Protein AF-G3N3Z0-F1 (afdb_monomer_lite)

Radius of gyration: 26.14 Å; chains: 1; bounding box: 54×49×81 Å

Sequence (316 aa):
MGSGSSCEYSQEIYDSCALNIYERALRETCIIPDVGLDRSLLKYSGLNSNAELQTYSDGLVNQIPEYVEKLGSSLSSTLFPNAVGLGALMISMIIDISMKSHVATSDDSYSKFLQAFGEEKASAVRDTVSENSLLLDGQMRSRGLKIWVNGASFHVQMLIHEARLNQKTGISSKDYVHVIQAALTTYLQDLDQLLEKHRKDFAGHTAVGHEMNCGGDNSCLSGPMSVCSLQNLNLTCLLQLQPAGKDLCISTSNYQVYGSGGTLDHNTKQLSDSFINHIFSKHPPLAGLKSHFSNIKNNLNYYINQHDEFTLPSAR

Organism: Gasterosteus aculeatus (NCBI:txid69293)

Structure (mmCIF, N/CA/C/O backbone):
data_AF-G3N3Z0-F1
#
_entry.id   AF-G3N3Z0-F1
#
loop_
_atom_site.group_PDB
_atom_site.id
_atom_site.type_symbol
_atom_site.label_atom_id
_atom_site.label_alt_id
_atom_site.label_comp_id
_atom_site.label_asym_id
_atom_site.label_entity_id
_atom_site.label_seq_id
_atom_site.pdbx_PDB_ins_code
_atom_site.Cartn_x
_atom_site.Cartn_y
_atom_site.Cartn_z
_atom_site.occupancy
_atom_site.B_iso_or_equiv
_atom_site.auth_seq_id
_atom_site.auth_comp_id
_atom_site.auth_asym_id
_atom_site.auth_atom_id
_atom_site.pdbx_PDB_model_num
ATOM 1 N N . MET A 1 1 ? 27.228 19.394 -42.464 1.00 37.44 1 MET A N 1
ATOM 2 C CA . MET A 1 1 ? 26.766 19.370 -41.061 1.00 37.44 1 MET A CA 1
ATOM 3 C C . MET A 1 1 ? 25.268 19.119 -41.082 1.00 37.44 1 MET A C 1
ATOM 5 O O . MET A 1 1 ? 24.511 20.054 -41.286 1.00 37.44 1 MET A O 1
ATOM 9 N N . GLY A 1 2 ? 24.854 17.851 -41.023 1.00 39.94 2 GLY A N 1
ATOM 10 C CA . GLY A 1 2 ? 23.442 17.482 -40.921 1.00 39.94 2 GLY A CA 1
ATOM 11 C C . GLY A 1 2 ? 23.086 17.341 -39.448 1.00 39.94 2 GLY A C 1
ATOM 12 O O . GLY A 1 2 ? 23.691 16.525 -38.758 1.00 39.94 2 GLY A O 1
ATOM 13 N N . SER A 1 3 ? 22.164 18.163 -38.960 1.00 39.16 3 SER A N 1
ATOM 14 C CA . SER A 1 3 ? 21.555 18.017 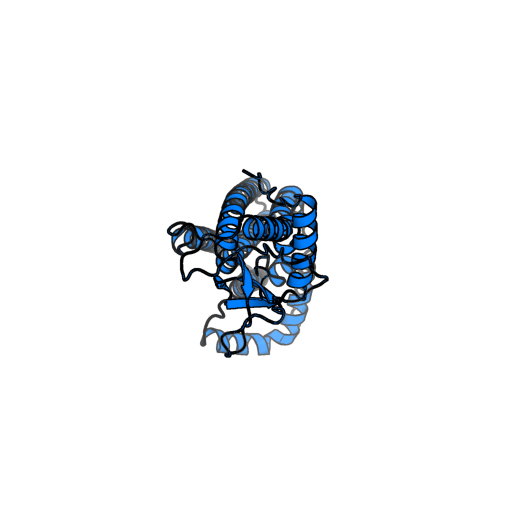-37.640 1.00 39.16 3 SER A CA 1
ATOM 15 C C . SER A 1 3 ? 20.757 16.714 -37.623 1.00 39.16 3 SER A C 1
ATOM 17 O O . SER A 1 3 ? 19.669 16.649 -38.195 1.00 39.16 3 SER A O 1
ATOM 19 N N . GLY A 1 4 ? 21.317 15.662 -37.026 1.00 38.47 4 GLY A N 1
ATOM 20 C CA . GLY A 1 4 ? 20.586 14.426 -36.773 1.00 38.47 4 GLY A CA 1
ATOM 21 C C . GLY A 1 4 ? 19.421 14.728 -35.838 1.00 38.47 4 GLY A C 1
ATOM 22 O O . GLY A 1 4 ? 19.633 15.037 -34.668 1.00 38.47 4 GLY A O 1
ATOM 23 N N . SER A 1 5 ? 18.199 14.691 -36.364 1.00 41.22 5 SER A N 1
ATOM 24 C CA . SER A 1 5 ? 16.980 14.786 -35.571 1.00 41.22 5 SER A CA 1
ATOM 25 C C . SER A 1 5 ? 16.892 13.548 -34.682 1.00 41.22 5 SER A C 1
ATOM 27 O O . SER A 1 5 ? 16.543 12.461 -35.147 1.00 41.22 5 SER A O 1
ATOM 29 N N . SER A 1 6 ? 17.255 13.712 -33.411 1.00 47.28 6 SER A N 1
ATOM 30 C CA . SER A 1 6 ? 16.881 12.791 -32.342 1.00 47.28 6 SER A CA 1
ATOM 31 C C . SER A 1 6 ? 15.376 12.538 -32.448 1.00 47.28 6 SER A C 1
ATOM 33 O O . SER A 1 6 ? 14.591 13.480 -32.362 1.00 47.28 6 SER A O 1
ATOM 35 N N . CYS A 1 7 ? 14.973 11.293 -32.705 1.00 48.12 7 CYS A N 1
ATOM 36 C CA . CYS A 1 7 ? 13.571 10.895 -32.635 1.00 48.12 7 CYS A CA 1
ATOM 37 C C . CYS A 1 7 ? 13.186 10.836 -31.155 1.00 48.12 7 CYS A C 1
ATOM 39 O O . CYS A 1 7 ? 13.281 9.789 -30.520 1.00 48.12 7 CYS A O 1
ATOM 41 N N . GLU A 1 8 ? 12.845 11.990 -30.590 1.00 65.75 8 GLU A N 1
ATOM 42 C CA . GLU A 1 8 ? 12.297 12.085 -29.245 1.00 65.75 8 GLU A CA 1
ATOM 43 C C . GLU A 1 8 ? 10.828 11.649 -29.310 1.00 65.75 8 GLU A C 1
ATOM 45 O O . GLU A 1 8 ? 10.007 12.267 -29.990 1.00 65.75 8 GLU A O 1
ATOM 50 N N . TYR A 1 9 ? 10.514 10.519 -28.680 1.00 75.00 9 TYR A N 1
ATOM 51 C CA . TYR A 1 9 ? 9.142 10.024 -28.582 1.00 75.00 9 TYR A CA 1
ATOM 52 C C . TYR A 1 9 ? 8.329 10.923 -27.644 1.00 75.00 9 TYR A C 1
ATOM 54 O O . TYR A 1 9 ? 8.869 11.504 -26.704 1.00 75.00 9 TYR A O 1
ATOM 62 N N . SER A 1 10 ? 7.019 11.039 -27.878 1.00 84.62 10 SER A N 1
ATOM 63 C CA . SER A 1 10 ? 6.144 11.805 -26.986 1.00 84.62 10 SER A CA 1
ATOM 64 C C . SER A 1 10 ? 5.915 11.070 -25.659 1.00 84.62 10 SER A C 1
ATOM 66 O O . SER A 1 10 ? 5.878 9.840 -25.612 1.00 84.62 10 SER A O 1
ATOM 68 N N . GLN A 1 11 ? 5.678 11.827 -24.581 1.00 86.88 11 GLN A N 1
ATOM 69 C CA . GLN A 1 11 ? 5.336 11.281 -23.257 1.00 86.88 11 GLN A CA 1
ATOM 70 C C . GLN A 1 11 ? 4.124 10.329 -23.302 1.00 86.88 11 GLN A C 1
ATOM 72 O O . GLN A 1 11 ? 4.083 9.338 -22.581 1.00 86.88 11 GLN A O 1
ATOM 77 N N . GLU A 1 12 ? 3.164 10.587 -24.194 1.00 86.25 12 GLU A N 1
ATOM 78 C CA . GLU A 1 12 ? 1.981 9.742 -24.394 1.00 86.25 12 GLU A CA 1
ATOM 79 C C . GLU A 1 12 ? 2.340 8.322 -24.864 1.00 86.25 12 GLU A C 1
ATOM 81 O O . GLU A 1 12 ? 1.732 7.349 -24.413 1.00 86.25 12 GLU A O 1
ATOM 86 N N . ILE A 1 13 ? 3.362 8.184 -25.718 1.00 84.31 13 ILE A N 1
ATOM 87 C CA . ILE A 1 13 ? 3.854 6.874 -26.165 1.00 84.31 13 ILE A CA 1
ATOM 88 C C . ILE A 1 13 ? 4.465 6.126 -24.978 1.00 84.31 13 ILE A C 1
ATOM 90 O O . ILE A 1 13 ? 4.112 4.969 -24.745 1.00 84.31 13 ILE A O 1
ATOM 94 N N . TYR A 1 14 ? 5.306 6.792 -24.180 1.00 85.62 14 TYR A N 1
ATOM 95 C CA . TYR A 1 14 ? 5.885 6.193 -22.975 1.00 85.62 14 TYR A CA 1
ATOM 96 C C . TYR A 1 14 ? 4.822 5.751 -21.978 1.00 85.62 14 TYR A C 1
ATOM 98 O O . TYR A 1 14 ? 4.885 4.630 -21.478 1.00 85.62 14 TYR A O 1
ATOM 106 N N . ASP A 1 15 ? 3.820 6.588 -21.720 1.00 88.06 15 ASP A N 1
ATOM 107 C CA . ASP A 1 15 ? 2.757 6.278 -20.769 1.00 88.06 15 ASP A CA 1
ATOM 108 C C . ASP A 1 15 ? 1.879 5.115 -21.243 1.00 88.06 15 ASP A C 1
ATOM 110 O O . ASP A 1 15 ? 1.485 4.280 -20.422 1.00 88.06 15 ASP A O 1
ATOM 114 N N . SER A 1 16 ? 1.619 5.024 -22.551 1.00 88.00 16 SER A N 1
ATOM 115 C CA . SER A 1 16 ? 0.893 3.916 -23.179 1.00 88.00 16 SER A CA 1
ATOM 116 C C . SER A 1 16 ? 1.677 2.599 -23.101 1.00 88.00 16 SER A C 1
ATOM 118 O O . SER A 1 16 ? 1.152 1.582 -22.634 1.00 88.00 16 SER A O 1
ATOM 120 N N . CYS A 1 17 ? 2.966 2.613 -23.461 1.00 86.06 17 CYS A N 1
ATOM 121 C CA . CYS A 1 17 ? 3.845 1.447 -23.346 1.00 86.06 17 CYS A CA 1
ATOM 122 C C . CYS A 1 17 ? 3.990 0.996 -21.888 1.00 86.06 17 CYS A C 1
ATOM 124 O O . CYS A 1 17 ? 3.825 -0.184 -21.576 1.00 86.06 17 CYS A O 1
ATOM 126 N N . ALA A 1 18 ? 4.237 1.936 -20.978 1.00 90.06 18 ALA A N 1
ATOM 127 C CA . ALA A 1 18 ? 4.359 1.673 -19.553 1.00 90.06 18 ALA A CA 1
ATOM 128 C C . ALA A 1 18 ? 3.077 1.081 -18.953 1.00 90.06 18 ALA A C 1
ATOM 130 O O . ALA A 1 18 ? 3.157 0.207 -18.089 1.00 90.06 18 ALA A O 1
ATOM 131 N N . LEU A 1 19 ? 1.900 1.514 -19.420 1.00 90.44 19 LEU A N 1
ATOM 132 C CA . LEU A 1 19 ? 0.621 0.941 -19.003 1.00 90.44 19 LEU A CA 1
ATOM 133 C C . LEU A 1 19 ? 0.499 -0.523 -19.438 1.00 90.44 19 LEU A C 1
ATOM 135 O O . LEU A 1 19 ? 0.117 -1.362 -18.627 1.00 90.44 19 LEU A O 1
ATOM 139 N N . ASN A 1 20 ? 0.878 -0.848 -20.677 1.00 88.69 20 ASN A N 1
ATOM 140 C CA . ASN A 1 20 ? 0.872 -2.229 -21.164 1.00 88.69 20 ASN A CA 1
ATOM 141 C C . ASN A 1 20 ? 1.815 -3.128 -20.342 1.00 88.69 20 ASN A C 1
ATOM 143 O O . ASN A 1 20 ? 1.432 -4.222 -19.919 1.00 88.69 20 ASN A O 1
ATOM 147 N N . ILE A 1 21 ? 3.024 -2.634 -20.051 1.00 89.88 21 ILE A N 1
ATOM 148 C CA . ILE A 1 21 ? 3.999 -3.327 -19.199 1.00 89.88 21 ILE A CA 1
ATOM 149 C C . ILE A 1 21 ? 3.426 -3.535 -17.793 1.00 89.88 21 ILE A C 1
ATOM 151 O O . ILE A 1 21 ? 3.522 -4.634 -17.249 1.00 89.88 21 ILE A O 1
ATOM 155 N N . TYR A 1 22 ? 2.792 -2.513 -17.216 1.00 91.94 22 TYR A N 1
ATOM 156 C CA . TYR A 1 22 ? 2.127 -2.595 -15.916 1.00 91.94 22 TYR A CA 1
ATOM 157 C C . TYR A 1 22 ? 1.016 -3.648 -15.890 1.00 91.94 22 TYR A C 1
ATOM 159 O O . TYR A 1 22 ? 1.019 -4.516 -15.018 1.00 91.94 22 TYR A O 1
ATOM 167 N N . GLU A 1 23 ? 0.104 -3.643 -16.861 1.00 91.19 23 GLU A N 1
ATOM 168 C CA . GLU A 1 23 ? -0.978 -4.632 -16.949 1.00 91.19 23 GLU A CA 1
ATOM 169 C C . GLU A 1 23 ? -0.459 -6.063 -17.089 1.00 91.19 23 GLU A C 1
ATOM 171 O O . GLU A 1 23 ? -1.059 -7.006 -16.564 1.00 91.19 23 GLU A O 1
ATOM 176 N N . ARG A 1 24 ? 0.674 -6.240 -17.772 1.00 89.62 24 ARG A N 1
ATOM 177 C CA . ARG A 1 24 ? 1.346 -7.532 -17.863 1.00 89.62 24 ARG A CA 1
ATOM 178 C C . ARG A 1 24 ? 2.018 -7.925 -16.551 1.00 89.62 24 ARG A C 1
ATOM 180 O O . ARG A 1 24 ? 1.859 -9.063 -16.115 1.00 89.62 24 ARG A O 1
ATOM 187 N N . ALA A 1 25 ? 2.710 -6.997 -15.899 1.00 90.12 25 ALA A N 1
ATOM 188 C CA . ALA A 1 25 ? 3.332 -7.223 -14.597 1.00 90.12 25 ALA A CA 1
ATOM 189 C C . ALA A 1 25 ? 2.294 -7.594 -13.521 1.00 90.12 25 ALA A C 1
ATOM 191 O O . ALA A 1 25 ? 2.589 -8.384 -12.634 1.00 90.12 25 ALA A O 1
ATOM 192 N N . LEU A 1 26 ? 1.046 -7.125 -13.622 1.00 90.81 26 LEU A N 1
ATOM 193 C CA . LEU A 1 26 ? -0.036 -7.589 -12.741 1.00 90.81 26 LEU A CA 1
ATOM 194 C C . LEU A 1 26 ? -0.352 -9.090 -12.890 1.00 90.81 26 LEU A C 1
ATOM 196 O O . LEU A 1 26 ? -0.885 -9.691 -11.959 1.00 90.81 26 LEU A O 1
ATOM 200 N N . ARG A 1 27 ? -0.047 -9.696 -14.044 1.00 90.31 27 ARG A N 1
ATOM 201 C CA . ARG A 1 27 ? -0.231 -11.136 -14.303 1.00 90.31 27 ARG A CA 1
ATOM 202 C C . ARG A 1 27 ? 1.001 -11.949 -13.906 1.00 90.31 27 ARG A C 1
ATOM 204 O O . ARG A 1 27 ? 0.864 -13.094 -13.489 1.00 90.31 27 ARG A O 1
ATOM 211 N N . GLU A 1 28 ? 2.188 -11.359 -14.032 1.00 83.75 28 GLU A N 1
ATOM 212 C CA . GLU A 1 28 ? 3.476 -11.970 -13.696 1.00 83.75 28 GLU A CA 1
ATOM 213 C C . GLU A 1 28 ? 3.979 -11.417 -12.349 1.00 83.75 28 GLU A C 1
ATOM 215 O O . GLU A 1 28 ? 4.582 -10.351 -12.261 1.00 83.75 28 GLU A O 1
ATOM 220 N N . THR A 1 29 ? 3.712 -12.142 -11.261 1.00 75.50 29 THR A N 1
ATOM 221 C CA . THR A 1 29 ? 3.730 -11.618 -9.881 1.00 75.50 29 THR A CA 1
ATOM 222 C C . THR A 1 29 ? 5.086 -11.168 -9.327 1.00 75.50 29 THR A C 1
ATOM 224 O O . THR A 1 29 ? 5.130 -10.716 -8.188 1.00 75.50 29 THR A O 1
ATOM 227 N N . CYS A 1 30 ? 6.200 -11.311 -10.050 1.00 82.25 30 CYS A N 1
ATOM 228 C CA . CYS A 1 30 ? 7.527 -11.107 -9.461 1.00 82.25 30 CYS A CA 1
ATOM 229 C C . CYS A 1 30 ? 8.103 -9.687 -9.594 1.00 82.25 30 CYS A C 1
ATOM 231 O O . CYS A 1 30 ? 9.101 -9.401 -8.939 1.00 82.25 30 CYS A O 1
ATOM 233 N N . ILE A 1 31 ? 7.501 -8.792 -10.392 1.00 87.81 31 ILE A N 1
ATOM 234 C CA . ILE A 1 31 ? 7.960 -7.387 -10.516 1.00 87.81 31 ILE A CA 1
ATOM 235 C C . ILE A 1 31 ? 7.161 -6.429 -9.642 1.00 87.81 31 ILE A C 1
ATOM 237 O O . ILE A 1 31 ? 7.685 -5.416 -9.176 1.00 87.81 31 ILE A O 1
ATOM 241 N N . ILE A 1 32 ? 5.883 -6.730 -9.434 1.00 91.12 32 ILE A N 1
ATOM 242 C CA . ILE A 1 32 ? 5.012 -5.887 -8.631 1.00 91.12 32 ILE A CA 1
ATOM 243 C C . ILE A 1 32 ? 5.457 -5.992 -7.170 1.00 91.12 32 ILE A C 1
ATOM 245 O O . ILE A 1 32 ? 5.591 -7.105 -6.655 1.00 91.12 32 ILE A O 1
ATOM 249 N N . PRO A 1 33 ? 5.705 -4.864 -6.486 1.00 90.00 33 PRO A N 1
ATOM 250 C CA . PRO A 1 33 ? 6.106 -4.911 -5.093 1.00 90.00 33 PRO A CA 1
ATOM 251 C C . PRO A 1 33 ? 4.993 -5.561 -4.257 1.00 90.00 33 PRO A C 1
ATOM 253 O O . PRO A 1 33 ? 3.830 -5.179 -4.358 1.00 90.00 33 PRO A O 1
ATOM 256 N N . ASP A 1 34 ? 5.344 -6.532 -3.408 1.00 88.94 34 ASP A N 1
ATOM 257 C CA . ASP A 1 34 ? 4.427 -7.050 -2.385 1.00 88.94 34 ASP A CA 1
ATOM 258 C C . ASP A 1 34 ? 4.352 -6.046 -1.233 1.00 88.94 34 ASP A C 1
ATOM 260 O O . ASP A 1 34 ? 5.088 -6.108 -0.245 1.00 88.94 34 ASP A O 1
ATOM 264 N N . VAL A 1 35 ? 3.493 -5.059 -1.427 1.00 86.81 35 VAL A N 1
ATOM 265 C CA . VAL A 1 35 ? 3.200 -3.975 -0.496 1.00 86.81 35 VAL A CA 1
ATOM 266 C C . VAL A 1 35 ? 1.697 -3.932 -0.320 1.00 86.81 35 VAL A C 1
ATOM 268 O O . VAL A 1 35 ? 0.952 -4.078 -1.279 1.00 86.81 35 VAL A O 1
ATOM 271 N N . GLY A 1 36 ? 1.227 -3.779 0.909 1.00 89.38 36 GLY A N 1
ATOM 272 C CA . GLY A 1 36 ? -0.201 -3.817 1.184 1.00 89.38 36 GLY A CA 1
ATOM 273 C C . GLY A 1 36 ? -0.502 -4.260 2.601 1.00 89.38 36 GLY A C 1
ATOM 274 O O . GLY A 1 36 ? 0.370 -4.737 3.330 1.00 89.38 36 GLY A O 1
ATOM 275 N N . LEU A 1 37 ? -1.764 -4.101 2.974 1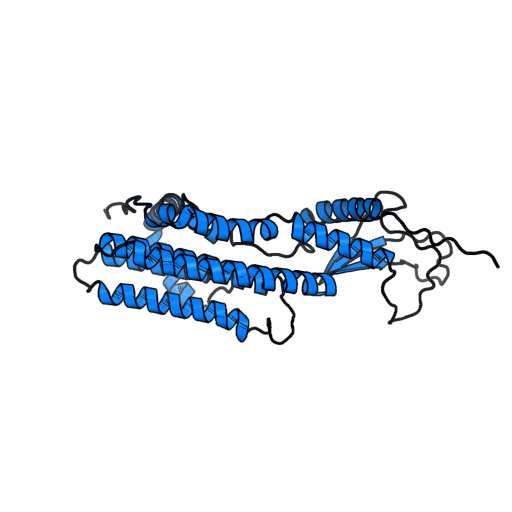.00 90.69 37 LEU A N 1
ATOM 276 C CA . LEU A 1 37 ? -2.290 -4.663 4.206 1.00 90.69 37 LEU A CA 1
ATOM 277 C C . LEU A 1 37 ? -2.531 -6.158 4.018 1.00 90.69 37 LEU A C 1
ATOM 279 O O . LEU A 1 37 ? -3.055 -6.596 2.989 1.00 90.69 37 LEU A O 1
ATOM 283 N N . ASP A 1 38 ? -2.173 -6.938 5.027 1.00 88.06 38 ASP A N 1
ATOM 284 C CA . ASP A 1 38 ? -2.460 -8.358 5.047 1.00 88.06 38 ASP A CA 1
ATOM 285 C C . ASP A 1 38 ? -3.972 -8.571 5.023 1.00 88.06 38 ASP A C 1
ATOM 287 O O . ASP A 1 38 ? -4.748 -7.870 5.679 1.00 88.06 38 ASP A O 1
ATOM 291 N N . ARG A 1 39 ? -4.410 -9.575 4.259 1.00 85.69 39 ARG A N 1
ATOM 292 C CA . ARG A 1 39 ? -5.840 -9.869 4.087 1.00 85.69 39 ARG A CA 1
ATOM 293 C C . ARG A 1 39 ? -6.540 -10.136 5.416 1.00 85.69 39 ARG A C 1
ATOM 295 O O . ARG A 1 39 ? -7.695 -9.760 5.570 1.00 85.69 39 ARG A O 1
ATOM 302 N N . SER A 1 40 ? -5.848 -10.763 6.367 1.00 80.62 40 SER A N 1
ATOM 303 C CA . SER A 1 40 ? -6.352 -10.976 7.726 1.00 80.62 40 SER A CA 1
ATOM 304 C C . SER A 1 40 ? -6.584 -9.652 8.451 1.00 80.62 40 SER A C 1
ATOM 306 O O . SER A 1 40 ? -7.650 -9.455 9.022 1.00 80.62 40 SER A O 1
ATOM 308 N N . LEU A 1 41 ? -5.635 -8.716 8.379 1.00 82.62 41 LEU A N 1
ATOM 309 C CA . LEU A 1 41 ? -5.795 -7.394 8.976 1.00 82.62 41 LEU A CA 1
ATOM 310 C C . LEU A 1 41 ? -6.936 -6.626 8.317 1.00 82.62 41 LEU A C 1
ATOM 312 O O . LEU A 1 41 ? -7.766 -6.084 9.033 1.00 82.62 41 LEU A O 1
ATOM 316 N N . LEU A 1 42 ? -7.053 -6.630 6.986 1.00 84.62 42 LEU A N 1
ATOM 317 C CA . LEU A 1 42 ? -8.191 -6.009 6.291 1.00 84.62 42 LEU A CA 1
ATOM 318 C C . LEU A 1 42 ? -9.532 -6.606 6.732 1.00 84.62 42 LEU A C 1
ATOM 320 O O . LEU A 1 42 ? -10.468 -5.866 7.029 1.00 84.62 42 LEU A O 1
ATOM 324 N N . LYS A 1 43 ? -9.601 -7.937 6.833 1.00 82.06 43 LYS A N 1
ATOM 325 C CA . LYS A 1 43 ? -10.793 -8.661 7.282 1.00 82.06 43 LYS A CA 1
ATOM 326 C C . LYS A 1 43 ? -11.234 -8.223 8.684 1.00 82.06 43 LYS A C 1
ATOM 328 O O . LYS A 1 43 ? -12.418 -7.994 8.904 1.00 82.06 43 LYS A O 1
ATOM 333 N N . TYR A 1 44 ? -10.288 -8.058 9.608 1.00 77.88 44 TYR A N 1
ATOM 334 C CA . TYR A 1 44 ? -10.573 -7.736 11.012 1.00 77.88 44 TYR A CA 1
ATOM 335 C C . TYR A 1 44 ? -10.472 -6.244 11.365 1.00 77.88 44 TYR A C 1
ATOM 337 O O . TYR A 1 44 ? -10.701 -5.885 12.513 1.00 77.88 44 TYR A O 1
ATOM 345 N N . SER A 1 45 ? -10.154 -5.365 10.412 1.00 74.25 45 SER A N 1
ATOM 346 C CA . SER A 1 45 ? -10.073 -3.907 10.630 1.00 74.25 45 SER A CA 1
ATOM 347 C C . SER A 1 45 ? -11.232 -3.123 10.018 1.00 74.25 45 SER A C 1
ATOM 349 O O . SER A 1 45 ? -11.361 -1.926 10.273 1.00 74.25 45 SER A O 1
ATOM 351 N N . GLY A 1 46 ? -12.065 -3.777 9.204 1.00 78.75 46 GLY A N 1
ATOM 352 C CA . GLY A 1 46 ? -13.230 -3.157 8.584 1.00 78.75 46 GLY A CA 1
ATOM 353 C C . GLY A 1 46 ? -14.387 -2.926 9.557 1.00 78.75 46 GLY A C 1
ATOM 354 O O . GLY A 1 46 ? -14.397 -3.416 10.680 1.00 78.75 46 GLY A O 1
ATOM 355 N N . LEU A 1 47 ? -15.416 -2.221 9.085 1.00 75.62 47 LEU A N 1
ATOM 356 C CA . LEU A 1 47 ? -16.652 -1.966 9.842 1.00 75.62 47 LEU A CA 1
ATOM 357 C C . LEU A 1 47 ? -17.396 -3.262 10.218 1.00 75.62 47 LEU A C 1
ATOM 359 O O . LEU A 1 47 ? -18.198 -3.263 11.137 1.00 75.62 47 LEU A O 1
ATOM 363 N N . ASN A 1 48 ? -17.139 -4.371 9.520 1.00 77.81 48 ASN A N 1
ATOM 364 C CA . ASN A 1 48 ? -17.721 -5.680 9.828 1.00 77.81 48 ASN A CA 1
ATOM 365 C C . ASN A 1 48 ? -16.804 -6.556 10.702 1.00 77.81 48 ASN A C 1
ATOM 367 O O . ASN A 1 48 ? -17.014 -7.764 10.799 1.00 77.81 48 ASN A O 1
ATOM 371 N N . SER A 1 49 ? -15.755 -5.981 11.303 1.00 75.12 49 SER A N 1
ATOM 372 C CA . SER A 1 49 ? -14.740 -6.744 12.037 1.00 75.12 49 SER A CA 1
ATOM 373 C C . SER A 1 49 ? -15.335 -7.598 13.148 1.00 75.12 49 SER A C 1
ATOM 375 O O . SER A 1 49 ? -14.939 -8.749 13.289 1.00 75.12 49 SER A O 1
ATOM 377 N N . ASN A 1 50 ? -16.328 -7.087 13.879 1.00 72.06 50 ASN A N 1
ATOM 378 C CA . ASN A 1 50 ? -16.992 -7.821 14.955 1.00 72.06 50 ASN A CA 1
ATOM 379 C C . ASN A 1 50 ? -17.686 -9.094 14.445 1.00 72.06 50 ASN A C 1
ATOM 381 O O . ASN A 1 50 ? -17.510 -10.154 15.036 1.00 72.06 50 ASN A O 1
ATOM 385 N N . ALA A 1 51 ? -18.422 -9.022 13.332 1.00 78.81 51 ALA A N 1
ATOM 386 C CA . ALA A 1 51 ? -19.095 -10.189 12.759 1.00 78.81 51 ALA A CA 1
ATOM 387 C C . ALA A 1 51 ? -18.099 -11.203 12.173 1.00 78.81 51 ALA A C 1
ATOM 389 O O . ALA A 1 51 ? -18.275 -12.413 12.328 1.00 78.81 51 ALA A O 1
ATOM 390 N N . GLU A 1 52 ? -17.026 -10.726 11.536 1.00 80.19 52 GLU A N 1
ATOM 391 C CA . GLU A 1 52 ? -15.946 -11.585 11.031 1.00 80.19 52 GLU A CA 1
ATOM 392 C C . GLU A 1 52 ? -15.202 -12.292 12.169 1.00 80.19 52 GLU A C 1
ATOM 394 O O . GLU A 1 52 ? -14.873 -13.476 12.064 1.00 80.19 52 GLU A O 1
ATOM 399 N N . LEU A 1 53 ? -14.959 -11.577 13.268 1.00 72.06 53 LEU A N 1
ATOM 400 C CA . LEU A 1 53 ? -14.357 -12.108 14.485 1.00 72.06 53 LEU A CA 1
ATOM 401 C C . LEU A 1 53 ? -15.287 -13.092 15.194 1.00 72.06 53 LEU A C 1
ATOM 403 O O . LEU A 1 53 ? -14.814 -14.129 15.647 1.00 72.06 53 LEU A O 1
ATOM 407 N N . GLN A 1 54 ? -16.591 -12.817 15.253 1.00 72.06 54 GLN A N 1
ATOM 408 C CA . GLN A 1 54 ? -17.588 -13.737 15.806 1.00 72.06 54 GLN A CA 1
ATOM 409 C C . GLN A 1 54 ? -17.632 -15.028 14.990 1.00 72.06 54 GLN A C 1
ATOM 411 O O . GLN A 1 54 ? -17.469 -16.106 15.545 1.00 72.06 54 GLN A O 1
ATOM 416 N N . THR A 1 55 ? -17.723 -14.922 13.663 1.00 80.81 55 THR A N 1
ATOM 417 C CA . THR A 1 55 ? -17.715 -16.082 12.759 1.00 80.81 55 THR A CA 1
ATOM 418 C C . THR A 1 55 ? -16.438 -16.910 12.923 1.00 80.81 55 THR A C 1
ATOM 420 O O . THR A 1 55 ? -16.480 -18.142 12.948 1.00 80.81 55 THR A O 1
ATOM 423 N N . TYR A 1 56 ? -15.285 -16.244 13.050 1.00 73.81 56 TYR A N 1
ATOM 424 C CA . TYR A 1 56 ? -14.014 -16.916 13.306 1.00 73.81 56 TYR A CA 1
ATOM 425 C C . TYR A 1 56 ? -13.992 -17.590 14.683 1.00 73.81 56 TYR A C 1
ATOM 427 O O . TYR A 1 56 ? -13.583 -18.745 14.784 1.00 73.81 56 TYR A O 1
ATOM 435 N N . SER A 1 57 ? -14.466 -16.900 15.722 1.00 67.56 57 SER A N 1
ATOM 436 C CA . SER A 1 57 ? -14.548 -17.418 17.086 1.00 67.56 57 SER A CA 1
ATOM 437 C C . SER A 1 57 ? -15.481 -18.621 17.178 1.00 67.56 57 SER A C 1
ATOM 439 O O . SER A 1 57 ? -15.082 -19.620 17.762 1.00 67.56 57 SER A O 1
ATOM 441 N N . ASP A 1 58 ? -16.663 -18.578 16.565 1.00 72.56 58 ASP A N 1
ATOM 442 C CA . ASP A 1 58 ? -17.613 -19.693 16.525 1.00 72.56 58 ASP A CA 1
ATOM 443 C C . ASP A 1 58 ? -16.994 -20.915 15.825 1.00 72.56 58 ASP A C 1
ATOM 445 O O . ASP A 1 58 ? -17.137 -22.053 16.277 1.00 72.56 58 ASP A O 1
ATOM 449 N N . GLY A 1 59 ? -16.235 -20.691 14.747 1.00 74.12 59 GLY A N 1
ATOM 450 C CA . GLY A 1 59 ? -15.460 -21.739 14.082 1.00 74.12 59 GLY A CA 1
ATOM 451 C C . GLY A 1 59 ? -14.348 -22.310 14.967 1.00 74.12 59 GLY A C 1
ATOM 452 O O . GLY A 1 59 ? -14.137 -23.524 14.979 1.00 74.12 59 GLY A O 1
ATOM 453 N N . LEU A 1 60 ? -13.666 -21.449 15.729 1.00 66.12 60 LEU A N 1
ATOM 454 C CA . LEU A 1 60 ? -12.573 -21.840 16.614 1.00 66.12 60 LEU A CA 1
ATOM 455 C C . LEU A 1 60 ? -13.074 -22.588 17.849 1.00 66.12 60 LEU A C 1
ATOM 457 O O . LEU A 1 60 ? -12.454 -23.576 18.212 1.00 66.12 60 LEU A O 1
ATOM 461 N N . VAL A 1 61 ? -14.189 -22.171 18.464 1.00 66.94 61 VAL A N 1
ATOM 462 C CA . VAL A 1 61 ? -14.799 -22.812 19.648 1.00 66.94 61 VAL A CA 1
ATOM 463 C C . VAL A 1 61 ? -15.064 -24.292 19.399 1.00 66.94 61 VAL A C 1
ATOM 465 O O . VAL A 1 61 ? -14.788 -25.127 20.257 1.00 66.94 61 VAL A O 1
ATOM 468 N N . ASN A 1 62 ? -15.472 -24.634 18.179 1.00 65.75 62 ASN A N 1
ATOM 469 C CA . ASN A 1 62 ? -15.673 -26.017 17.754 1.00 65.75 62 ASN A CA 1
ATOM 470 C C . ASN A 1 62 ? -14.362 -26.813 17.546 1.00 65.75 62 ASN A C 1
ATOM 472 O O . ASN A 1 62 ? -14.411 -28.021 17.335 1.00 65.75 62 ASN A O 1
ATOM 476 N N . GLN A 1 63 ? -13.198 -26.157 17.607 1.00 66.62 63 GLN A N 1
ATOM 477 C CA . GLN A 1 63 ? -11.854 -26.715 17.386 1.00 66.62 63 GLN A CA 1
ATOM 478 C C . GLN A 1 63 ? -10.883 -26.460 18.563 1.00 66.62 63 GLN A C 1
ATOM 480 O O . GLN A 1 63 ? -9.732 -26.895 18.504 1.00 66.62 63 GLN A O 1
ATOM 485 N N . ILE A 1 64 ? -11.319 -25.777 19.635 1.00 58.34 64 ILE A N 1
ATOM 486 C CA . ILE A 1 64 ? -10.473 -25.347 20.770 1.00 58.34 64 ILE A CA 1
ATOM 487 C C . ILE A 1 64 ? -9.626 -26.485 21.362 1.00 58.34 64 ILE A C 1
ATOM 489 O O . ILE A 1 64 ? -8.434 -26.242 21.570 1.00 58.34 64 ILE A O 1
ATOM 493 N N . PRO A 1 65 ? -10.155 -27.702 21.616 1.00 58.56 65 PRO A N 1
ATOM 494 C CA . PRO A 1 65 ? -9.349 -28.766 22.215 1.00 58.56 65 PRO A CA 1
ATOM 495 C C . PRO A 1 65 ? -8.112 -29.106 21.372 1.00 58.56 65 PRO A C 1
ATOM 497 O O . PRO A 1 65 ? -7.014 -29.234 21.903 1.00 58.56 65 PRO A O 1
ATOM 500 N N . GLU A 1 66 ? -8.271 -29.150 20.048 1.00 61.03 66 GLU A N 1
ATOM 501 C CA . GLU A 1 66 ? -7.195 -29.478 19.109 1.00 61.03 66 GLU A CA 1
ATOM 502 C C . GLU A 1 66 ? -6.249 -28.286 18.876 1.00 61.03 66 GLU A C 1
ATOM 504 O O . GLU A 1 66 ? -5.044 -28.454 18.668 1.00 61.03 66 GLU A O 1
ATOM 509 N N . TYR A 1 67 ? -6.778 -27.058 18.937 1.00 52.88 67 TYR A N 1
ATOM 510 C CA . TYR A 1 67 ? -5.999 -25.840 18.723 1.00 52.88 67 TYR A CA 1
ATOM 511 C C . TYR A 1 67 ? -5.098 -25.508 19.915 1.00 52.88 67 TYR A C 1
ATOM 513 O O . TYR A 1 67 ? -3.963 -25.101 19.701 1.00 52.88 67 TYR A O 1
ATOM 521 N N . VAL A 1 68 ? -5.549 -25.706 21.159 1.00 55.09 68 VAL A N 1
ATOM 522 C CA . VAL A 1 68 ? -4.723 -25.482 22.365 1.00 55.09 68 VAL A CA 1
ATOM 523 C C . VAL A 1 68 ? -3.557 -26.471 22.417 1.00 55.09 68 VAL A C 1
ATOM 525 O O . VAL A 1 68 ? -2.426 -26.077 22.708 1.00 55.09 68 VAL A O 1
ATOM 528 N N . GLU A 1 69 ? -3.800 -27.728 22.046 1.00 55.38 69 GLU A N 1
ATOM 529 C CA . GLU A 1 69 ? -2.765 -28.760 21.954 1.00 55.38 69 GLU A CA 1
ATOM 530 C C . GLU A 1 69 ? -1.738 -28.429 20.853 1.00 55.38 69 GLU A C 1
ATOM 532 O O . GLU A 1 69 ? -0.525 -28.459 21.089 1.00 55.38 69 GLU A O 1
ATOM 537 N N . LYS A 1 70 ? -2.197 -27.991 19.671 1.00 55.81 70 LYS A N 1
ATOM 538 C CA . LYS A 1 70 ? -1.319 -27.552 18.569 1.00 55.81 70 LYS A CA 1
ATOM 539 C C . LYS A 1 70 ? -0.594 -26.234 18.843 1.00 55.81 70 LYS A C 1
ATOM 541 O O . LYS A 1 70 ? 0.566 -26.111 18.461 1.00 55.81 70 LYS A O 1
ATOM 546 N N . LEU A 1 71 ? -1.223 -25.261 19.501 1.00 50.62 71 LEU A N 1
ATOM 547 C CA . LEU A 1 71 ? -0.607 -23.975 19.843 1.00 50.62 71 LEU A CA 1
ATOM 548 C C . LEU A 1 71 ? 0.471 -24.165 20.917 1.00 50.62 71 LEU A C 1
ATOM 550 O O . LEU A 1 71 ? 1.564 -23.626 20.767 1.00 50.62 71 LEU A O 1
ATOM 554 N N . GLY A 1 72 ? 0.211 -24.989 21.939 1.00 49.16 72 GLY A N 1
ATOM 555 C CA . GLY A 1 72 ? 1.212 -25.378 22.939 1.00 49.16 72 GLY A CA 1
ATOM 556 C C . GLY A 1 72 ? 2.405 -26.113 22.320 1.00 49.16 72 GLY A C 1
ATOM 557 O O . GLY A 1 72 ? 3.552 -25.852 22.678 1.00 49.16 72 GLY A O 1
ATOM 558 N N . SER A 1 73 ? 2.146 -26.951 21.314 1.00 48.62 73 SER A N 1
ATOM 559 C CA . SER A 1 73 ? 3.189 -27.651 20.555 1.00 48.62 73 SER A CA 1
ATOM 560 C C . SER A 1 73 ? 3.986 -26.702 19.645 1.00 48.62 73 SER A C 1
ATOM 562 O O . SER A 1 73 ? 5.215 -26.754 19.617 1.00 48.62 73 SER A O 1
ATOM 564 N N . SER A 1 74 ? 3.305 -25.791 18.938 1.00 48.66 74 SER A N 1
ATOM 565 C CA . SER A 1 74 ? 3.893 -24.879 17.945 1.00 48.66 74 SER A CA 1
ATOM 566 C C . SER A 1 74 ? 4.588 -23.661 18.555 1.00 48.66 74 SER A C 1
ATOM 568 O O . SER A 1 74 ? 5.513 -23.137 17.940 1.00 48.66 74 SER A O 1
ATOM 570 N N . LEU A 1 75 ? 4.190 -23.201 19.745 1.00 43.34 75 LEU A N 1
ATOM 571 C CA . LEU A 1 75 ? 4.882 -22.118 20.456 1.00 43.34 75 LEU A CA 1
ATOM 572 C C . LEU A 1 75 ? 6.265 -22.553 20.970 1.00 43.34 75 LEU A C 1
ATOM 574 O O . LEU A 1 75 ? 7.119 -21.699 21.195 1.00 43.34 75 LEU A O 1
ATOM 578 N N . SER A 1 76 ? 6.518 -23.864 21.085 1.00 44.41 76 SER A N 1
ATOM 579 C CA . SER A 1 76 ? 7.851 -24.408 21.385 1.00 44.41 76 SER A CA 1
ATOM 580 C C . SER A 1 76 ? 8.793 -24.422 20.171 1.00 44.41 76 SER A C 1
ATOM 582 O O . SER A 1 76 ? 10.013 -24.440 20.333 1.00 44.41 76 SER A O 1
ATOM 584 N N . SER A 1 77 ? 8.251 -24.357 18.949 1.00 39.84 77 SER A N 1
ATOM 585 C CA . SER A 1 77 ? 9.013 -24.478 17.706 1.00 39.84 77 SER A CA 1
ATOM 586 C C . SER A 1 77 ? 8.711 -23.312 16.759 1.00 39.84 77 SER A C 1
ATOM 588 O O . SER A 1 77 ? 7.828 -23.384 15.908 1.00 39.84 77 SER A O 1
ATOM 590 N N . THR A 1 78 ? 9.508 -22.250 16.888 1.00 37.25 78 THR A N 1
ATOM 591 C CA . THR A 1 78 ? 9.705 -21.158 15.914 1.00 37.25 78 THR A CA 1
ATOM 592 C C . THR A 1 78 ? 8.477 -20.302 15.558 1.00 37.25 78 THR A C 1
ATOM 594 O O . THR A 1 78 ? 7.620 -20.676 14.762 1.00 37.25 78 THR A O 1
ATOM 597 N N . LEU A 1 79 ? 8.465 -19.071 16.085 1.00 35.00 79 LEU A N 1
ATOM 598 C CA . LEU A 1 79 ? 7.612 -17.960 15.653 1.00 35.00 79 LEU A CA 1
ATOM 599 C C . LEU A 1 79 ? 7.704 -17.752 14.131 1.00 35.00 79 LEU A C 1
ATOM 601 O O . LEU A 1 79 ? 8.736 -17.339 13.603 1.00 35.00 79 LEU A O 1
ATOM 605 N N . PHE A 1 80 ? 6.601 -18.016 13.430 1.00 37.44 80 PHE A N 1
ATOM 606 C CA . PHE A 1 80 ? 6.448 -17.749 12.004 1.00 37.44 80 PHE A CA 1
ATOM 607 C C . PHE A 1 80 ? 6.608 -16.242 11.711 1.00 37.44 80 PHE A C 1
ATOM 609 O O . PHE A 1 80 ? 5.801 -15.444 12.198 1.00 37.44 80 PHE A O 1
ATOM 616 N N . PRO A 1 81 ? 7.562 -15.826 10.855 1.00 43.00 81 PRO A N 1
ATOM 617 C CA . PRO A 1 81 ? 7.840 -14.411 10.581 1.00 43.00 81 PRO A CA 1
ATOM 618 C C . PRO A 1 81 ? 6.696 -13.640 9.891 1.00 43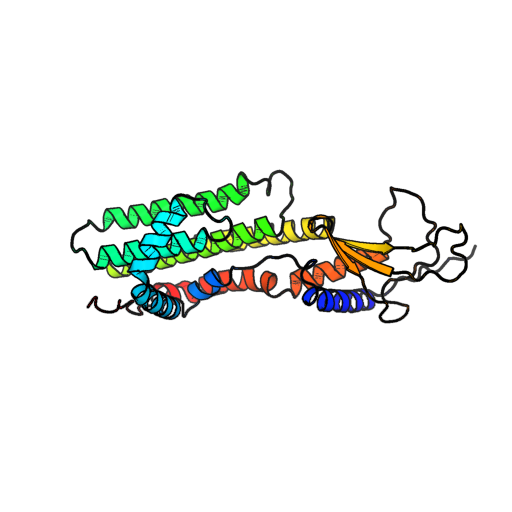.00 81 PRO A C 1
ATOM 620 O O . PRO A 1 81 ? 6.774 -12.421 9.790 1.00 43.00 81 PRO A O 1
ATOM 623 N N . ASN A 1 82 ? 5.621 -14.319 9.464 1.00 40.69 82 ASN A N 1
ATOM 624 C CA . ASN A 1 82 ? 4.471 -13.724 8.766 1.00 40.69 82 ASN A CA 1
ATOM 625 C C . ASN A 1 82 ? 3.136 -13.820 9.544 1.00 40.69 82 ASN A C 1
ATOM 627 O O . ASN A 1 82 ? 2.097 -13.465 8.997 1.00 40.69 82 ASN A O 1
ATOM 631 N N . ALA A 1 83 ? 3.123 -14.312 10.792 1.00 44.44 83 ALA A N 1
ATOM 632 C CA . ALA A 1 83 ? 1.885 -14.538 11.568 1.00 44.44 83 ALA A CA 1
ATOM 633 C C . ALA A 1 83 ? 1.795 -13.727 12.876 1.00 44.44 83 ALA A C 1
ATOM 635 O O . ALA A 1 83 ? 0.830 -13.860 13.632 1.00 44.44 83 ALA A O 1
ATOM 636 N N . VAL A 1 84 ? 2.781 -12.866 13.143 1.00 53.38 84 VAL A N 1
ATOM 637 C CA . VAL A 1 84 ? 2.935 -12.166 14.430 1.00 53.38 84 VAL A CA 1
ATOM 638 C C . VAL A 1 84 ? 1.737 -11.252 14.746 1.00 53.38 84 VAL A C 1
ATOM 640 O O . VAL A 1 84 ? 1.327 -11.161 15.901 1.00 53.38 84 VAL A O 1
ATOM 643 N N . GLY A 1 85 ? 1.099 -10.653 13.732 1.00 48.78 85 GLY A N 1
ATOM 644 C CA . GLY A 1 85 ? -0.094 -9.813 13.919 1.00 48.78 85 GLY A CA 1
ATOM 645 C C . GLY A 1 85 ? -1.368 -10.591 14.275 1.00 48.78 85 GLY A C 1
ATOM 646 O O . GLY A 1 85 ? -2.174 -10.124 15.074 1.00 48.78 85 GLY A O 1
ATOM 647 N N . LEU A 1 86 ? -1.540 -11.804 13.737 1.00 47.44 86 LEU A N 1
ATOM 648 C CA . LEU A 1 86 ? -2.717 -12.636 14.014 1.00 47.44 86 LEU A CA 1
ATOM 649 C C . LEU A 1 86 ? -2.633 -13.276 15.406 1.00 47.44 86 LEU A C 1
ATOM 651 O O . LEU A 1 86 ? -3.637 -13.337 16.108 1.00 47.44 86 LEU A O 1
ATOM 655 N N . GLY A 1 87 ? -1.436 -13.708 15.819 1.00 51.50 87 GLY A N 1
ATOM 656 C CA . GLY A 1 87 ? -1.199 -14.261 17.154 1.00 51.50 87 GLY A CA 1
ATOM 657 C C . GLY A 1 87 ? -1.463 -13.242 18.262 1.00 51.50 87 GLY A C 1
ATOM 658 O O . GLY A 1 87 ? -2.130 -13.562 19.237 1.00 51.50 87 GLY A O 1
ATOM 659 N N . ALA A 1 88 ? -1.029 -11.993 18.082 1.00 54.28 88 ALA A N 1
ATOM 660 C CA . ALA A 1 88 ? -1.296 -10.911 19.027 1.00 54.28 88 ALA A CA 1
ATOM 661 C C . ALA A 1 88 ? -2.789 -10.553 19.128 1.00 54.28 88 ALA A C 1
ATOM 663 O O . ALA A 1 88 ? -3.300 -10.353 20.229 1.00 54.28 88 ALA A O 1
ATOM 664 N N . LEU A 1 89 ? -3.498 -10.521 17.994 1.00 54.88 89 LEU A N 1
ATOM 665 C CA . LEU A 1 89 ? -4.939 -10.261 17.957 1.00 54.88 89 LEU A CA 1
ATOM 666 C C . LEU A 1 89 ? -5.722 -11.397 18.629 1.00 54.88 89 LEU A C 1
ATOM 668 O O . LEU A 1 89 ? -6.589 -11.141 19.457 1.00 54.88 89 LEU A O 1
ATOM 672 N N . MET A 1 90 ? -5.349 -12.649 18.347 1.00 55.41 90 MET A N 1
ATOM 673 C CA . MET A 1 90 ? -5.876 -13.835 19.029 1.00 55.41 90 MET A CA 1
ATOM 674 C C . MET A 1 90 ? -5.616 -13.799 20.534 1.00 55.41 90 MET A C 1
ATOM 676 O O . MET A 1 90 ? -6.527 -14.070 21.303 1.00 55.41 90 MET A O 1
ATOM 680 N N . ILE A 1 91 ? -4.409 -13.435 20.975 1.00 57.44 91 ILE A N 1
ATOM 681 C CA . ILE A 1 91 ? -4.077 -13.343 22.404 1.00 57.44 91 ILE A CA 1
ATOM 682 C C . ILE A 1 91 ? -4.905 -12.246 23.080 1.00 57.44 91 ILE A C 1
ATOM 684 O O . ILE A 1 91 ? -5.501 -12.500 24.121 1.00 57.44 91 ILE A O 1
ATOM 688 N N . SER A 1 92 ? -5.014 -11.061 22.472 1.00 53.41 92 SER A N 1
ATOM 689 C CA . SER A 1 92 ? -5.857 -9.971 22.984 1.00 53.41 92 SER A CA 1
ATOM 690 C C . SER A 1 92 ? -7.316 -10.413 23.131 1.00 53.41 92 SER A C 1
ATOM 692 O O . SER A 1 92 ? -7.934 -10.170 24.166 1.00 53.41 92 SER A O 1
ATOM 694 N N . MET A 1 93 ? -7.825 -11.156 22.149 1.00 60.53 93 MET A N 1
ATOM 695 C CA . MET A 1 93 ? -9.188 -11.676 22.135 1.00 60.53 93 MET A CA 1
ATOM 696 C C . MET A 1 93 ? -9.409 -12.801 23.159 1.00 60.53 93 MET A C 1
ATOM 698 O O . MET A 1 93 ? -10.420 -12.811 23.850 1.00 60.53 93 MET A O 1
ATOM 702 N N . ILE A 1 94 ? -8.449 -13.716 23.323 1.00 54.34 94 ILE A N 1
ATOM 703 C CA . ILE A 1 94 ? -8.477 -14.784 24.338 1.00 54.34 94 ILE A CA 1
ATOM 704 C C . ILE A 1 94 ? -8.441 -14.196 25.756 1.00 54.34 94 ILE A C 1
ATOM 706 O O . ILE A 1 94 ? -9.116 -14.706 26.654 1.00 54.34 94 ILE A O 1
ATOM 710 N N . ILE A 1 95 ? -7.706 -13.104 25.972 1.00 53.72 95 ILE A N 1
ATOM 711 C CA . ILE A 1 95 ? -7.700 -12.396 27.258 1.00 53.72 95 ILE A CA 1
ATOM 712 C C . ILE A 1 95 ? -9.058 -11.712 27.491 1.00 53.72 95 ILE A C 1
ATOM 714 O O . ILE A 1 95 ? -9.614 -11.841 28.579 1.00 53.72 95 ILE A O 1
ATOM 718 N N . ASP A 1 96 ? -9.644 -11.089 26.465 1.00 52.16 96 ASP A N 1
ATOM 719 C CA . ASP A 1 96 ? -10.987 -10.483 26.519 1.00 52.16 96 ASP A CA 1
ATOM 720 C C . ASP A 1 96 ? -12.082 -11.525 26.863 1.00 52.16 96 ASP A C 1
ATOM 722 O O . ASP A 1 96 ? -13.004 -11.272 27.644 1.00 52.16 96 ASP A O 1
ATOM 726 N N . ILE A 1 97 ? -11.938 -12.748 26.336 1.00 52.19 97 ILE A N 1
ATOM 727 C CA . ILE A 1 97 ? -12.777 -13.920 26.644 1.00 52.19 97 ILE A CA 1
ATOM 728 C C . ILE A 1 97 ? -12.587 -14.369 28.101 1.00 52.19 97 ILE A C 1
ATOM 730 O O . ILE A 1 97 ? -13.563 -14.618 28.814 1.00 52.19 97 ILE A O 1
ATOM 734 N N . SER A 1 98 ? -11.338 -14.441 28.560 1.00 42.91 98 SER A N 1
ATOM 735 C CA . SER A 1 98 ? -10.999 -14.891 29.914 1.00 42.91 98 SER A CA 1
ATOM 736 C C . SER A 1 98 ? -11.520 -13.921 30.980 1.00 42.91 98 SER A C 1
ATOM 738 O O . SER A 1 98 ? -12.046 -14.365 32.001 1.00 42.91 98 SER A O 1
ATOM 740 N N . MET A 1 99 ? -11.480 -12.609 30.724 1.00 47.84 99 MET A N 1
ATOM 741 C CA . MET A 1 99 ? -11.978 -11.595 31.662 1.00 47.84 99 MET A CA 1
ATOM 742 C C . MET A 1 99 ? -13.505 -11.548 31.760 1.00 47.84 99 MET A C 1
ATOM 744 O O . MET A 1 99 ? -14.033 -11.380 32.855 1.00 47.84 99 MET A O 1
ATOM 748 N N . LYS A 1 100 ? -14.243 -11.789 30.667 1.00 49.12 100 LYS A N 1
ATOM 749 C CA . LYS A 1 100 ? -15.708 -11.958 30.745 1.00 49.12 100 LYS A CA 1
ATOM 750 C C . LYS A 1 100 ? -16.122 -13.197 31.548 1.00 49.12 100 LYS A C 1
ATOM 752 O O . LYS A 1 100 ? -17.206 -13.208 32.124 1.00 49.12 100 LYS A O 1
ATOM 757 N N . SER A 1 101 ? -15.279 -14.233 31.580 1.00 43.72 101 SER A N 1
ATOM 758 C CA . SER A 1 101 ? -15.547 -15.481 32.311 1.00 43.72 101 SER A CA 1
ATOM 759 C C . SER A 1 101 ? -15.210 -15.415 33.809 1.00 43.72 101 SER A C 1
ATOM 761 O O . SER A 1 101 ? -15.756 -16.193 34.590 1.00 43.72 101 SER A O 1
ATOM 763 N N . HIS A 1 102 ? -14.366 -14.463 34.228 1.00 42.66 102 HIS A N 1
ATOM 764 C CA . HIS A 1 102 ? -13.954 -14.277 35.618 1.00 42.66 102 HIS A CA 1
ATOM 765 C C . HIS A 1 102 ? -14.344 -12.888 36.130 1.00 42.66 102 HIS A C 1
ATOM 767 O O . HIS A 1 102 ? -13.630 -11.901 35.970 1.00 42.66 102 HIS A O 1
ATOM 773 N N . VAL A 1 103 ? -15.466 -12.830 36.845 1.00 48.22 103 VAL A N 1
ATOM 774 C CA . VAL A 1 103 ? -15.760 -11.715 37.748 1.00 48.22 103 VAL A CA 1
ATOM 775 C C . VAL A 1 103 ? -14.649 -11.686 38.810 1.00 48.22 103 VAL A C 1
ATOM 777 O O . VAL A 1 103 ? -14.509 -12.657 39.550 1.00 48.22 103 VAL A O 1
ATOM 780 N N . ALA A 1 104 ? -13.893 -10.582 38.882 1.00 44.38 104 ALA A N 1
ATOM 781 C CA . ALA A 1 104 ? -12.944 -10.200 39.949 1.00 44.38 104 ALA A CA 1
ATOM 782 C C . ALA A 1 104 ? -11.417 -10.270 39.694 1.00 44.38 104 ALA A C 1
ATOM 784 O O . ALA A 1 104 ? -10.655 -10.374 40.654 1.00 44.38 104 ALA A O 1
ATOM 785 N N . THR A 1 105 ? -10.920 -10.089 38.468 1.00 45.03 105 THR A N 1
ATOM 786 C CA . THR A 1 105 ? -9.564 -9.514 38.296 1.00 45.03 105 THR A CA 1
ATOM 787 C C . THR A 1 105 ? -9.693 -8.019 38.035 1.00 45.03 105 THR A C 1
ATOM 789 O O . THR A 1 105 ? -10.395 -7.634 37.107 1.00 45.03 105 THR A O 1
ATOM 792 N N . SER A 1 106 ? -9.075 -7.181 38.874 1.00 50.94 106 SER A N 1
ATOM 793 C CA . SER A 1 106 ? -9.220 -5.719 38.844 1.00 50.94 106 SER A CA 1
ATOM 794 C C . SER A 1 106 ? -8.947 -5.138 37.451 1.00 50.94 106 SER A C 1
ATOM 796 O O . SER A 1 106 ? -7.832 -5.289 36.946 1.00 50.94 106 SER A O 1
ATOM 798 N N . ASP A 1 107 ? -9.939 -4.439 36.887 1.00 56.25 107 ASP A N 1
ATOM 799 C CA . ASP A 1 107 ? -9.939 -3.771 35.568 1.00 56.25 107 ASP A CA 1
ATOM 800 C C . ASP A 1 107 ? -8.642 -2.998 35.242 1.00 56.25 107 ASP A C 1
ATOM 802 O O . ASP A 1 107 ? -8.222 -2.914 34.090 1.00 56.25 107 ASP A O 1
ATOM 806 N N . ASP A 1 108 ? -7.965 -2.484 36.269 1.00 59.25 108 ASP A N 1
ATOM 807 C CA . ASP A 1 108 ? -6.723 -1.713 36.182 1.00 59.25 108 ASP A CA 1
ATOM 808 C C . ASP A 1 108 ? -5.512 -2.511 35.646 1.00 59.25 108 ASP A C 1
ATOM 810 O O . ASP A 1 108 ? -4.639 -1.949 34.992 1.00 59.25 108 ASP A O 1
ATOM 814 N N . SER A 1 109 ? -5.425 -3.828 35.869 1.00 54.94 109 SER A N 1
ATOM 815 C CA . SER A 1 109 ? -4.282 -4.622 35.373 1.00 54.94 109 SER A CA 1
ATOM 816 C C . SER A 1 109 ? -4.341 -4.878 33.867 1.00 54.94 109 SER A C 1
ATOM 818 O O . SER A 1 109 ? -3.302 -5.038 33.227 1.00 54.94 109 SER A O 1
ATOM 820 N N . TYR A 1 110 ? -5.543 -4.912 33.297 1.00 54.62 110 TYR A N 1
ATOM 821 C CA . TYR A 1 110 ? -5.748 -5.210 31.886 1.00 54.62 110 TYR A CA 1
ATOM 822 C C . TYR A 1 110 ? -5.560 -3.985 31.000 1.00 54.62 110 TYR A C 1
ATOM 824 O O . TYR A 1 110 ? -4.852 -4.072 29.998 1.00 54.62 110 TYR A O 1
ATOM 832 N N . SER A 1 111 ? -6.127 -2.839 31.387 1.00 58.00 111 SER A N 1
ATOM 833 C CA . SER A 1 111 ? -5.868 -1.574 30.694 1.00 58.00 111 SER A CA 1
ATOM 834 C C . SER A 1 111 ? -4.370 -1.266 30.687 1.00 58.00 111 SER A C 1
ATOM 836 O O . SER A 1 111 ? -3.830 -0.937 29.639 1.00 58.00 111 SER A O 1
ATOM 838 N N . LYS A 1 112 ? -3.662 -1.524 31.797 1.00 64.69 112 LYS A N 1
ATOM 839 C CA . LYS A 1 112 ? -2.193 -1.441 31.867 1.00 64.69 112 LYS A CA 1
ATOM 840 C C . LYS A 1 112 ? -1.477 -2.430 30.950 1.00 64.69 112 LYS A C 1
ATOM 842 O O . LYS A 1 112 ? -0.456 -2.071 30.376 1.00 64.69 112 LYS A O 1
ATOM 847 N N . PHE A 1 113 ? -1.975 -3.659 30.801 1.00 61.22 113 PHE A N 1
ATOM 848 C CA . PHE A 1 113 ? -1.382 -4.642 29.890 1.00 61.22 113 PHE A CA 1
ATOM 849 C C . PHE A 1 113 ? -1.589 -4.259 28.423 1.00 61.22 113 PHE A C 1
ATOM 851 O O . PHE A 1 113 ? -0.632 -4.276 27.655 1.00 61.22 113 PHE A O 1
ATOM 858 N N . LEU A 1 114 ? -2.811 -3.884 28.030 1.00 59.41 114 LEU A N 1
ATOM 859 C CA . LEU A 1 114 ? -3.094 -3.393 26.681 1.00 59.41 114 LEU A CA 1
ATOM 860 C C . LEU A 1 114 ? -2.317 -2.122 26.374 1.00 59.41 114 LEU A C 1
ATOM 862 O O . LEU A 1 114 ? -1.779 -2.008 25.280 1.00 59.41 114 LEU A O 1
ATOM 866 N N . GLN A 1 115 ? -2.224 -1.206 27.336 1.00 65.06 115 GLN A N 1
ATOM 867 C CA . GLN A 1 115 ? -1.427 0.001 27.210 1.00 65.06 115 GLN A CA 1
ATOM 868 C C . GLN A 1 115 ? 0.049 -0.354 27.025 1.00 65.06 115 GLN A C 1
ATOM 870 O O . GLN A 1 115 ? 0.649 0.091 26.056 1.00 65.06 115 GLN A O 1
ATOM 875 N N . ALA A 1 116 ? 0.627 -1.199 27.883 1.00 62.06 116 ALA A N 1
ATOM 876 C CA . ALA A 1 116 ? 2.023 -1.618 27.768 1.00 62.06 116 ALA A CA 1
ATOM 877 C C . ALA A 1 116 ? 2.296 -2.351 26.448 1.00 62.06 116 ALA A C 1
ATOM 879 O O . ALA A 1 116 ? 3.320 -2.125 25.815 1.00 62.06 116 ALA A O 1
ATOM 880 N N . PHE A 1 117 ? 1.367 -3.192 25.993 1.00 59.94 117 PHE A N 1
ATOM 881 C CA . PHE A 1 117 ? 1.473 -3.884 24.714 1.00 59.94 117 PHE A CA 1
ATOM 882 C C . PHE A 1 117 ? 1.309 -2.922 23.531 1.00 59.94 117 PHE A C 1
ATOM 884 O O . PHE A 1 117 ? 2.050 -3.006 22.557 1.00 59.94 117 PHE A O 1
ATOM 891 N N . GLY A 1 118 ? 0.371 -1.981 23.612 1.00 59.31 118 GLY A N 1
ATOM 892 C CA . GLY A 1 118 ? 0.175 -0.910 22.641 1.00 59.31 118 GLY A CA 1
ATOM 893 C C . GLY A 1 118 ? 1.415 -0.031 22.529 1.00 59.31 118 GLY A C 1
ATOM 894 O O . GLY A 1 118 ? 1.896 0.198 21.423 1.00 59.31 118 GLY A O 1
ATOM 895 N N . GLU A 1 119 ? 1.991 0.368 23.661 1.00 64.31 119 GLU A N 1
ATOM 896 C CA . GLU A 1 119 ? 3.251 1.103 23.767 1.00 64.31 119 GLU A CA 1
ATOM 897 C C . GLU A 1 119 ? 4.430 0.284 23.226 1.00 64.31 119 GLU A C 1
ATOM 899 O O . GLU A 1 119 ? 5.211 0.810 22.437 1.00 64.31 119 GLU A O 1
ATOM 904 N N . GLU A 1 120 ? 4.529 -1.010 23.545 1.00 62.44 120 GLU A N 1
ATOM 905 C CA . GLU A 1 120 ? 5.564 -1.910 23.020 1.00 62.44 120 GLU A CA 1
ATOM 906 C C . GLU A 1 120 ? 5.437 -2.080 21.502 1.00 62.44 120 GLU A C 1
ATOM 908 O O . GLU A 1 120 ? 6.440 -2.076 20.795 1.00 62.44 120 GLU A O 1
ATOM 913 N N . LYS A 1 121 ? 4.220 -2.188 20.956 1.00 63.34 121 LYS A N 1
ATOM 914 C CA . LYS A 1 121 ? 4.013 -2.281 19.502 1.00 63.34 121 LYS A CA 1
ATOM 915 C C . LYS A 1 121 ? 4.192 -0.949 18.804 1.00 63.34 121 LYS A C 1
ATOM 917 O O . LYS A 1 121 ? 4.732 -0.932 17.703 1.00 63.34 121 LYS A O 1
ATOM 922 N N . ALA A 1 122 ? 3.803 0.159 19.421 1.00 63.38 122 ALA A N 1
ATOM 923 C CA . ALA A 1 122 ? 4.117 1.488 18.922 1.00 63.38 122 ALA A CA 1
ATOM 924 C C . ALA A 1 122 ? 5.633 1.712 18.906 1.00 63.38 122 ALA A C 1
ATOM 926 O O . ALA A 1 122 ? 6.144 2.238 17.917 1.00 63.38 122 ALA A O 1
ATOM 927 N N . SER A 1 123 ? 6.342 1.258 19.946 1.00 63.38 123 SER A N 1
ATOM 928 C CA . SER A 1 123 ? 7.803 1.222 19.988 1.00 63.38 123 SER A CA 1
ATOM 929 C C . SER A 1 123 ? 8.321 0.333 18.877 1.00 63.38 123 SER A C 1
ATOM 931 O O . SER A 1 123 ? 8.989 0.852 18.013 1.00 63.38 123 SER A O 1
ATOM 933 N N . ALA A 1 124 ? 7.890 -0.921 18.744 1.00 61.59 124 ALA A N 1
ATOM 934 C CA . ALA A 1 124 ? 8.331 -1.811 17.668 1.00 61.59 124 ALA A CA 1
ATOM 935 C C . ALA A 1 124 ? 8.051 -1.252 16.256 1.00 61.59 124 ALA A C 1
ATOM 937 O O . ALA A 1 124 ? 8.833 -1.470 15.335 1.00 61.59 124 ALA A O 1
ATOM 938 N N . VAL A 1 125 ? 6.964 -0.502 16.052 1.00 63.91 125 VAL A N 1
ATOM 939 C CA . VAL A 1 125 ? 6.690 0.214 14.791 1.00 63.91 125 VAL A CA 1
ATOM 940 C C . VAL A 1 125 ? 7.657 1.390 14.595 1.00 63.91 125 VAL A C 1
ATOM 942 O O . VAL A 1 125 ? 8.110 1.629 13.481 1.00 63.91 125 VAL A O 1
ATOM 945 N N . ARG A 1 126 ? 8.020 2.117 15.655 1.00 66.25 126 ARG A N 1
ATOM 946 C CA . ARG A 1 126 ? 9.034 3.190 15.613 1.00 66.25 126 ARG A CA 1
ATOM 947 C C . ARG A 1 126 ? 10.464 2.648 15.519 1.00 66.25 126 ARG A C 1
ATOM 949 O O . ARG A 1 126 ? 11.294 3.221 14.827 1.00 66.25 126 ARG A O 1
ATOM 956 N N . ASP A 1 127 ? 10.735 1.513 16.135 1.00 61.03 127 ASP A N 1
ATOM 957 C CA . ASP A 1 127 ? 12.012 0.816 16.154 1.00 61.03 127 ASP A CA 1
ATOM 958 C C . ASP A 1 127 ? 12.206 0.086 14.829 1.00 61.03 127 ASP A C 1
ATOM 960 O O . ASP A 1 127 ? 13.287 0.107 14.271 1.00 61.03 127 ASP A O 1
ATOM 964 N N . THR A 1 128 ? 11.156 -0.433 14.190 1.00 56.78 128 THR A N 1
ATOM 965 C CA . THR A 1 128 ? 11.264 -0.853 12.782 1.00 56.78 128 THR A CA 1
ATOM 966 C C . THR A 1 128 ? 11.570 0.324 11.855 1.00 56.78 128 THR A C 1
ATOM 968 O O . THR A 1 128 ? 12.231 0.106 10.849 1.00 56.78 128 THR A O 1
ATOM 971 N N . VAL A 1 129 ? 11.171 1.557 12.187 1.00 59.97 129 VAL A N 1
ATOM 972 C CA . VAL A 1 129 ? 11.616 2.768 11.468 1.00 59.97 129 VAL A CA 1
ATOM 973 C C . VAL A 1 129 ? 13.078 3.128 11.798 1.00 59.97 129 VAL A C 1
ATOM 975 O O . VAL A 1 129 ? 13.780 3.621 10.915 1.00 59.97 129 VAL A O 1
ATOM 978 N N . SER A 1 130 ? 13.543 2.867 13.027 1.00 54.06 130 SER A N 1
ATOM 979 C CA . SER A 1 130 ? 14.855 3.278 13.562 1.00 54.06 130 SER A CA 1
ATOM 980 C C . SER A 1 130 ? 15.970 2.213 13.455 1.00 54.06 130 SER A C 1
ATOM 982 O O . SER A 1 130 ? 17.022 2.486 12.883 1.00 54.06 130 SER A O 1
ATOM 984 N N . GLU A 1 131 ? 15.757 1.001 13.980 1.00 48.69 131 GLU A N 1
ATOM 985 C CA . GLU A 1 131 ? 16.715 -0.118 14.072 1.00 48.69 131 GLU A CA 1
ATOM 986 C C . GLU A 1 131 ? 16.845 -0.952 12.791 1.00 48.69 131 GLU A C 1
ATOM 988 O O . GLU A 1 131 ? 17.949 -1.367 12.437 1.00 48.69 131 GLU A O 1
ATOM 993 N N . ASN A 1 132 ? 15.761 -1.204 12.051 1.00 46.88 132 ASN A N 1
ATOM 994 C CA . ASN A 1 132 ? 15.891 -1.815 10.726 1.00 46.88 132 ASN A CA 1
ATOM 995 C C . ASN A 1 132 ? 16.261 -0.700 9.757 1.00 46.88 132 ASN A C 1
ATOM 997 O O . ASN A 1 132 ? 15.323 -0.047 9.346 1.00 46.88 132 ASN A O 1
ATOM 1001 N N . SER A 1 133 ? 17.546 -0.476 9.438 1.00 46.25 133 SER A N 1
ATOM 1002 C CA . SER A 1 133 ? 18.195 0.143 8.238 1.00 46.25 133 SER A CA 1
ATOM 1003 C C . SER A 1 133 ? 17.391 0.974 7.189 1.00 46.25 133 SER A C 1
ATOM 1005 O O . SER A 1 133 ? 17.887 1.239 6.100 1.00 46.25 133 SER A O 1
ATOM 1007 N N . LEU A 1 134 ? 16.168 1.419 7.467 1.00 51.91 134 LEU A N 1
ATOM 1008 C CA . LEU A 1 134 ? 15.179 2.050 6.589 1.00 51.91 134 LEU A CA 1
ATOM 1009 C C . LEU A 1 134 ? 15.383 3.568 6.560 1.00 51.91 134 LEU A C 1
ATOM 1011 O O . LEU A 1 134 ? 15.039 4.239 5.586 1.00 51.91 134 LEU A O 1
ATOM 1015 N N . LEU A 1 135 ? 15.964 4.112 7.633 1.00 49.38 135 LEU A N 1
ATOM 1016 C CA . LEU A 1 135 ? 16.439 5.490 7.711 1.00 49.38 135 LEU A CA 1
ATOM 1017 C C . LEU A 1 135 ? 17.951 5.621 7.499 1.00 49.38 135 LEU A C 1
ATOM 1019 O O . LEU A 1 135 ? 18.368 6.622 6.922 1.00 49.38 135 LEU A O 1
ATOM 1023 N N . LEU A 1 136 ? 18.751 4.634 7.919 1.00 47.84 136 LEU A N 1
ATOM 1024 C CA . LEU A 1 136 ? 20.217 4.718 7.865 1.00 47.84 136 LEU A CA 1
ATOM 1025 C C . LEU A 1 136 ? 20.780 4.591 6.438 1.00 47.84 136 LEU A C 1
ATOM 1027 O O . LEU A 1 136 ? 21.724 5.306 6.117 1.00 47.84 136 LEU A O 1
ATOM 1031 N N . ASP A 1 137 ? 20.150 3.797 5.562 1.00 52.84 137 ASP A N 1
ATOM 1032 C CA . ASP A 1 137 ? 20.615 3.606 4.174 1.00 52.84 137 ASP A CA 1
ATOM 1033 C C . ASP A 1 137 ? 19.758 4.341 3.125 1.00 52.84 137 ASP A C 1
ATOM 1035 O O . ASP A 1 137 ? 20.012 4.256 1.924 1.00 52.84 137 ASP A O 1
ATOM 1039 N N . GLY A 1 138 ? 18.702 5.048 3.548 1.00 59.44 138 GLY A N 1
ATOM 1040 C CA . GLY A 1 138 ? 17.763 5.724 2.642 1.00 59.44 138 GLY A CA 1
ATOM 1041 C C . GLY A 1 138 ? 16.930 4.785 1.751 1.00 59.44 138 GLY A C 1
ATOM 1042 O O . GLY A 1 138 ? 16.192 5.268 0.891 1.00 59.44 138 GLY A O 1
ATOM 1043 N N . GLN A 1 139 ? 17.021 3.467 1.954 1.00 66.19 139 GLN A N 1
ATOM 1044 C CA . GLN A 1 139 ? 16.313 2.445 1.183 1.00 66.19 139 GLN A CA 1
ATOM 1045 C C . GLN A 1 139 ? 15.065 1.964 1.928 1.00 66.19 139 GLN A C 1
ATOM 1047 O O . GLN A 1 139 ? 15.152 1.464 3.047 1.00 66.19 139 GLN A O 1
ATOM 1052 N N . MET A 1 140 ? 13.894 2.055 1.290 1.00 81.69 140 MET A N 1
ATOM 1053 C CA . MET A 1 140 ? 12.646 1.486 1.810 1.00 81.69 140 MET A CA 1
ATOM 1054 C C . MET A 1 140 ? 12.195 0.325 0.930 1.00 81.69 140 MET A C 1
ATOM 1056 O O . MET A 1 140 ? 11.492 0.519 -0.058 1.00 81.69 140 MET A O 1
ATOM 1060 N N . ARG A 1 141 ? 12.577 -0.900 1.301 1.00 85.12 141 ARG A N 1
ATOM 1061 C CA . ARG A 1 141 ? 12.190 -2.111 0.559 1.00 85.12 141 ARG A CA 1
ATOM 1062 C C . ARG A 1 141 ? 10.701 -2.424 0.739 1.00 85.12 141 ARG A C 1
ATOM 1064 O O . ARG A 1 141 ? 10.136 -2.151 1.798 1.00 85.12 141 ARG A O 1
ATOM 1071 N N . SER A 1 142 ? 10.099 -3.118 -0.233 1.00 87.69 142 SER A N 1
ATOM 1072 C CA . SER A 1 142 ? 8.689 -3.563 -0.197 1.00 87.69 142 SER A CA 1
ATOM 1073 C C . SER A 1 142 ? 8.323 -4.263 1.115 1.00 87.69 142 SER A C 1
ATOM 1075 O O . SER A 1 142 ? 7.328 -3.929 1.753 1.00 87.69 142 SER A O 1
ATOM 1077 N N . ARG A 1 143 ? 9.189 -5.177 1.581 1.00 84.56 143 ARG A N 1
ATOM 1078 C CA . ARG A 1 143 ? 9.011 -5.897 2.851 1.00 84.56 143 ARG A CA 1
ATOM 1079 C C . ARG A 1 143 ? 8.979 -4.959 4.060 1.00 84.56 143 ARG A C 1
ATOM 1081 O O . ARG A 1 143 ? 8.151 -5.151 4.942 1.00 84.56 143 ARG A O 1
ATOM 1088 N N . GLY A 1 144 ? 9.862 -3.960 4.102 1.00 83.75 144 GLY A N 1
ATOM 1089 C CA . GLY A 1 144 ? 9.902 -2.978 5.186 1.00 83.75 144 GLY A CA 1
ATOM 1090 C C . GLY A 1 144 ? 8.624 -2.145 5.227 1.00 83.75 144 GLY A C 1
ATOM 1091 O O . GLY A 1 144 ? 8.002 -2.028 6.280 1.00 83.75 144 GLY A O 1
ATOM 1092 N N . LEU A 1 145 ? 8.174 -1.654 4.064 1.00 89.75 145 LEU A N 1
ATOM 1093 C CA . LEU A 1 145 ? 6.913 -0.915 3.952 1.00 89.75 145 LEU A CA 1
ATOM 1094 C C . LEU A 1 145 ? 5.720 -1.766 4.374 1.00 89.75 145 LEU A C 1
ATOM 1096 O O . LEU A 1 145 ? 4.888 -1.304 5.150 1.00 89.75 145 LEU A O 1
ATOM 1100 N N . LYS A 1 146 ? 5.663 -3.022 3.930 1.00 88.75 146 LYS A N 1
ATOM 1101 C CA . LYS A 1 146 ? 4.610 -3.957 4.324 1.00 88.75 146 LYS A CA 1
ATOM 1102 C C . LYS A 1 146 ? 4.584 -4.183 5.836 1.00 88.75 146 LYS A C 1
ATOM 1104 O O . LYS A 1 146 ? 3.520 -4.051 6.434 1.00 88.75 146 LYS A O 1
ATOM 1109 N N . ILE A 1 147 ? 5.723 -4.473 6.469 1.00 82.44 147 ILE A N 1
ATOM 1110 C CA . ILE A 1 147 ? 5.805 -4.664 7.929 1.00 82.44 147 ILE A CA 1
ATOM 1111 C C . ILE A 1 147 ? 5.303 -3.418 8.661 1.00 82.44 147 ILE A C 1
ATOM 1113 O O . ILE A 1 147 ? 4.453 -3.527 9.544 1.00 82.44 147 ILE A O 1
ATOM 1117 N N . TRP A 1 148 ? 5.778 -2.240 8.254 1.00 88.75 148 TRP A N 1
ATOM 1118 C CA . TRP A 1 148 ? 5.403 -0.979 8.884 1.00 88.75 148 TRP A CA 1
ATOM 1119 C C . TRP A 1 148 ? 3.900 -0.700 8.776 1.00 88.75 148 TRP A C 1
ATOM 1121 O O . TRP A 1 148 ? 3.241 -0.455 9.782 1.00 88.75 148 TRP A O 1
ATOM 1131 N N . VAL A 1 149 ? 3.336 -0.802 7.568 1.00 92.00 149 VAL A N 1
ATOM 1132 C CA . VAL A 1 149 ? 1.913 -0.537 7.302 1.00 92.00 149 VAL A CA 1
ATOM 1133 C C . VAL A 1 149 ? 1.016 -1.484 8.100 1.00 92.00 149 VAL A C 1
ATOM 1135 O O . VAL A 1 149 ? 0.022 -1.049 8.687 1.00 92.00 149 VAL A O 1
ATOM 1138 N N . ASN A 1 150 ? 1.370 -2.770 8.152 1.00 87.31 150 ASN A N 1
ATOM 1139 C CA . ASN A 1 150 ? 0.620 -3.764 8.917 1.00 87.31 150 ASN A CA 1
ATOM 1140 C C . ASN A 1 150 ? 0.726 -3.515 10.426 1.00 87.31 150 ASN A C 1
ATOM 1142 O O . ASN A 1 150 ? -0.291 -3.567 11.117 1.00 87.31 150 ASN A O 1
ATOM 1146 N N . GLY A 1 151 ? 1.913 -3.166 10.930 1.00 84.62 151 GLY A N 1
ATOM 1147 C CA . GLY A 1 151 ? 2.116 -2.795 12.332 1.00 84.62 151 GLY A CA 1
ATOM 1148 C C . GLY A 1 151 ? 1.332 -1.544 12.737 1.00 84.62 151 GLY A C 1
ATOM 1149 O O . GLY A 1 151 ? 0.638 -1.556 13.753 1.00 84.62 151 GLY A O 1
ATOM 1150 N N . ALA A 1 152 ? 1.364 -0.493 11.914 1.00 88.62 152 ALA A N 1
ATOM 1151 C CA . ALA A 1 152 ? 0.602 0.735 12.135 1.00 88.62 152 ALA A CA 1
ATOM 1152 C C . ALA A 1 152 ? -0.913 0.475 12.132 1.00 88.62 152 ALA A C 1
ATOM 1154 O O . ALA A 1 152 ? -1.625 0.924 13.031 1.00 88.62 152 ALA A O 1
ATOM 1155 N N . SER A 1 153 ? -1.415 -0.299 11.162 1.00 90.19 153 SER A N 1
ATOM 1156 C CA . SER A 1 153 ? -2.831 -0.682 11.122 1.00 90.19 153 SER A CA 1
ATOM 1157 C C . SER A 1 153 ? -3.232 -1.497 12.350 1.00 90.19 153 SER A C 1
ATOM 1159 O O . SER A 1 153 ? -4.293 -1.258 12.919 1.00 90.19 153 SER A O 1
ATOM 1161 N N . PHE A 1 154 ? -2.397 -2.448 12.767 1.00 85.62 154 PHE A N 1
ATOM 1162 C CA . PHE A 1 154 ? -2.645 -3.256 13.954 1.00 85.62 154 PHE A CA 1
ATOM 1163 C C . PHE A 1 154 ? -2.702 -2.398 15.226 1.00 85.62 154 PHE A C 1
ATOM 1165 O O . PHE A 1 154 ? -3.654 -2.513 15.992 1.00 85.62 154 PHE A O 1
ATOM 1172 N N . HIS A 1 155 ? -1.752 -1.478 15.416 1.00 85.94 155 HIS A N 1
ATOM 1173 C CA . HIS A 1 155 ? -1.748 -0.575 16.569 1.00 85.94 155 HIS A CA 1
ATOM 1174 C C . HIS A 1 155 ? -3.009 0.296 16.641 1.00 85.94 155 HIS A C 1
ATOM 1176 O O . HIS A 1 155 ? -3.628 0.387 17.697 1.00 85.94 155 HIS A O 1
ATOM 1182 N N . VAL A 1 156 ? -3.449 0.869 15.516 1.00 91.25 156 VAL A N 1
ATOM 1183 C CA . VAL A 1 156 ? -4.706 1.635 15.472 1.00 91.25 156 VAL A CA 1
ATOM 1184 C C . VAL A 1 156 ? -5.898 0.779 15.907 1.00 91.25 156 VAL A C 1
ATOM 1186 O O . VAL A 1 156 ? -6.739 1.254 16.667 1.00 91.25 156 VAL A O 1
ATOM 1189 N N . GLN A 1 157 ? -5.972 -0.476 15.458 1.00 88.12 157 GLN A N 1
ATOM 1190 C CA . GLN A 1 157 ? -7.049 -1.386 15.859 1.00 88.12 157 GLN A CA 1
ATOM 1191 C C . GLN A 1 157 ? -7.012 -1.702 17.356 1.00 88.12 157 GLN A C 1
ATOM 1193 O O . GLN A 1 157 ? -8.063 -1.721 17.991 1.00 88.12 157 GLN A O 1
ATOM 1198 N N . MET A 1 158 ? -5.824 -1.875 17.942 1.00 83.06 158 MET A N 1
ATOM 1199 C CA . MET A 1 158 ? -5.694 -2.063 19.390 1.00 83.06 158 MET A CA 1
ATOM 1200 C C . MET A 1 158 ? -6.202 -0.855 20.176 1.00 83.06 158 MET A C 1
ATOM 1202 O O . MET A 1 158 ? -6.970 -1.037 21.114 1.00 83.06 158 MET A O 1
ATOM 1206 N N . LEU A 1 159 ? -5.852 0.368 19.764 1.00 87.50 159 LEU A N 1
ATOM 1207 C CA . LEU A 1 159 ? -6.339 1.580 20.430 1.00 87.50 159 LEU A CA 1
ATOM 1208 C C . LEU A 1 159 ? -7.864 1.732 20.308 1.00 87.50 159 LEU A C 1
ATOM 1210 O O . LEU A 1 159 ? -8.529 2.155 21.251 1.00 87.50 159 LEU A O 1
ATOM 1214 N N . ILE A 1 160 ? -8.440 1.378 19.152 1.00 88.38 160 ILE A N 1
ATOM 1215 C CA . ILE A 1 160 ? -9.900 1.354 18.965 1.00 88.38 160 ILE A CA 1
ATOM 1216 C C . ILE A 1 160 ? -10.544 0.339 19.915 1.00 88.38 160 ILE A C 1
ATOM 1218 O O . ILE A 1 160 ? -11.575 0.636 20.519 1.00 88.38 160 ILE A O 1
ATOM 1222 N N . HIS A 1 161 ? -9.949 -0.846 20.061 1.00 83.62 161 HIS A N 1
ATOM 1223 C CA . HIS A 1 161 ? -10.448 -1.877 20.972 1.00 83.62 161 HIS A CA 1
ATOM 1224 C C . HIS A 1 161 ? -10.367 -1.440 22.434 1.00 83.62 161 HIS A C 1
ATOM 1226 O O . HIS A 1 161 ? -11.342 -1.553 23.172 1.00 83.62 161 HIS A O 1
ATOM 1232 N N . GLU A 1 162 ? -9.245 -0.849 22.833 1.00 82.44 162 GLU A N 1
ATOM 1233 C CA . GLU A 1 162 ? -9.071 -0.266 24.160 1.00 82.44 162 GLU A CA 1
ATOM 1234 C C . GLU A 1 162 ? -10.130 0.813 24.443 1.00 82.44 162 GLU A C 1
ATOM 1236 O O . GLU A 1 162 ? -10.762 0.805 25.502 1.00 82.44 162 GLU A O 1
ATOM 1241 N N . ALA A 1 163 ? -10.396 1.702 23.483 1.00 87.25 163 ALA A N 1
ATOM 1242 C CA . ALA A 1 163 ? -11.433 2.724 23.613 1.00 87.25 163 ALA A CA 1
ATOM 1243 C C . ALA A 1 163 ? -12.831 2.114 23.819 1.00 87.25 163 ALA A C 1
ATOM 1245 O O . ALA A 1 163 ? -13.589 2.571 24.678 1.00 87.25 163 ALA A O 1
ATOM 1246 N N . ARG A 1 164 ? -13.164 1.054 23.069 1.00 85.75 164 ARG A N 1
ATOM 1247 C CA . ARG A 1 164 ? -14.432 0.313 23.209 1.00 85.75 164 ARG A CA 1
ATOM 1248 C C . ARG A 1 164 ? -14.584 -0.302 24.597 1.00 85.75 164 ARG A C 1
ATOM 1250 O O . ARG A 1 164 ? -15.683 -0.300 25.151 1.00 85.75 164 ARG A O 1
ATOM 1257 N N . LEU A 1 165 ? -13.508 -0.855 25.151 1.00 79.50 165 LEU A N 1
ATOM 1258 C CA . LEU A 1 165 ? -13.528 -1.479 26.473 1.00 79.50 165 LEU A CA 1
ATOM 1259 C C . LEU A 1 165 ? -13.705 -0.442 27.580 1.00 79.50 165 LEU A C 1
ATOM 1261 O O . LEU A 1 165 ? -14.577 -0.604 28.430 1.00 79.50 165 LEU A O 1
ATOM 1265 N N . ASN A 1 166 ? -12.974 0.666 27.517 1.00 81.00 166 ASN A N 1
ATOM 1266 C CA . ASN A 1 166 ? -13.092 1.741 28.501 1.00 81.00 166 ASN A CA 1
ATOM 1267 C C . ASN A 1 166 ? -14.456 2.451 28.453 1.00 81.00 166 ASN A C 1
ATOM 1269 O O . ASN A 1 166 ? -14.983 2.877 29.479 1.00 81.00 166 ASN A O 1
ATOM 1273 N N . GLN A 1 167 ? -15.108 2.496 27.290 1.00 82.88 167 GLN A N 1
ATOM 1274 C CA . GLN A 1 167 ? -16.487 2.978 27.204 1.00 82.88 167 GLN A CA 1
ATOM 1275 C C . GLN A 1 167 ? -17.466 2.108 28.018 1.00 82.88 167 GLN A C 1
ATOM 1277 O O . GLN A 1 167 ? -18.424 2.634 28.585 1.00 82.88 167 GLN A O 1
ATOM 1282 N N . LYS A 1 168 ? -17.223 0.792 28.129 1.00 79.00 168 LYS A N 1
ATOM 1283 C CA . LYS A 1 168 ? -18.057 -0.119 28.939 1.00 79.00 168 LYS A CA 1
ATOM 1284 C C . LYS A 1 168 ? -17.864 0.073 30.441 1.00 79.00 168 LYS A C 1
ATOM 1286 O O . LYS A 1 168 ? -18.794 -0.188 31.197 1.00 79.00 168 LYS A O 1
ATOM 1291 N N . THR A 1 169 ? -16.697 0.550 30.868 1.00 76.50 169 THR A N 1
ATOM 1292 C CA . THR A 1 169 ? -16.399 0.846 32.279 1.00 76.50 169 THR A CA 1
ATOM 1293 C C . THR A 1 169 ? -16.848 2.253 32.698 1.00 76.50 169 THR A C 1
ATOM 1295 O O . THR A 1 169 ? -16.649 2.653 33.842 1.00 76.50 169 THR A O 1
ATOM 1298 N N . GLY A 1 170 ? -17.500 3.002 31.798 1.00 78.69 170 GLY A N 1
ATOM 1299 C CA . GLY A 1 170 ? -18.027 4.345 32.060 1.00 78.69 170 GLY A CA 1
ATOM 1300 C C . GLY A 1 170 ? -17.032 5.480 31.802 1.00 78.69 170 GLY A C 1
ATOM 1301 O O . GLY A 1 170 ? -17.349 6.636 32.089 1.00 78.69 170 GLY A O 1
ATOM 1302 N N . ILE A 1 171 ? -15.852 5.184 31.247 1.00 77.6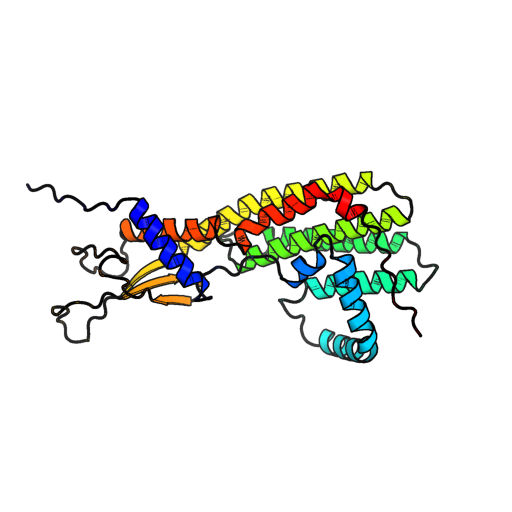9 171 ILE A N 1
ATOM 1303 C CA . ILE A 1 171 ? -14.873 6.198 30.840 1.00 77.69 171 ILE A CA 1
ATOM 1304 C C . ILE A 1 171 ? -15.342 6.856 29.534 1.00 77.69 171 ILE A C 1
ATOM 1306 O O . ILE A 1 171 ? -15.858 6.209 28.621 1.00 77.69 171 ILE A O 1
ATOM 1310 N N . SER A 1 172 ? -15.182 8.176 29.444 1.00 79.50 172 SER A N 1
ATOM 1311 C CA . SER A 1 172 ? -15.614 8.965 28.290 1.00 79.50 172 SER A CA 1
ATOM 1312 C C . SER A 1 172 ? -14.839 8.584 27.024 1.00 79.50 172 SER A C 1
ATOM 1314 O O . SER A 1 172 ? -13.615 8.671 26.973 1.00 79.50 172 SER A O 1
ATOM 1316 N N . SER A 1 173 ? -15.556 8.269 25.942 1.00 75.62 173 SER A N 1
ATOM 1317 C CA . SER A 1 173 ? -14.955 7.983 24.630 1.00 75.62 173 SER A CA 1
ATOM 1318 C C . SER A 1 173 ? -14.163 9.161 24.047 1.00 75.62 173 SER A C 1
ATOM 1320 O O . SER A 1 173 ? -13.278 8.959 23.215 1.00 75.62 173 SER A O 1
ATOM 1322 N N . LYS A 1 174 ? -14.435 10.396 24.499 1.00 81.06 174 LYS A N 1
ATOM 1323 C CA . LYS A 1 174 ? -13.750 11.609 24.020 1.00 81.06 174 LYS A CA 1
ATOM 1324 C C . LYS A 1 174 ? -12.246 11.588 24.286 1.00 81.06 174 LYS A C 1
ATOM 1326 O O . LYS A 1 174 ? -11.497 12.113 23.464 1.00 81.06 174 LYS A O 1
ATOM 1331 N N . ASP A 1 175 ? -11.821 10.961 25.380 1.00 80.06 175 ASP A N 1
ATOM 1332 C CA . ASP A 1 175 ? -10.412 10.942 25.779 1.00 80.06 175 ASP A CA 1
ATOM 1333 C C . ASP A 1 175 ? -9.587 10.060 24.823 1.00 80.06 175 ASP A C 1
ATOM 1335 O O . ASP A 1 175 ? -8.472 10.416 24.441 1.00 80.06 175 ASP A O 1
ATOM 1339 N N . TYR A 1 176 ? -10.185 8.981 24.305 1.00 86.75 176 TYR A N 1
ATOM 1340 C CA . TYR A 1 176 ? -9.551 8.080 23.335 1.00 86.75 176 TYR A CA 1
ATOM 1341 C C . TYR A 1 176 ? -9.566 8.607 21.902 1.00 86.75 176 TYR A C 1
ATOM 1343 O O . TYR A 1 176 ? -8.622 8.369 21.146 1.00 86.75 176 TYR A O 1
ATOM 1351 N N . VAL A 1 177 ? -10.614 9.343 21.514 1.00 91.75 177 VAL A N 1
ATOM 1352 C CA . VAL A 1 177 ? -10.731 9.896 20.155 1.00 91.75 177 VAL A CA 1
ATOM 1353 C C . VAL A 1 177 ? -9.511 10.748 19.811 1.00 91.75 177 VAL A C 1
ATOM 1355 O O . VAL A 1 177 ? -8.935 10.572 18.739 1.00 91.75 177 VAL A O 1
ATOM 1358 N N . HIS A 1 178 ? -9.075 11.622 20.724 1.00 91.56 178 HIS A N 1
ATOM 1359 C CA . HIS A 1 178 ? -7.904 12.471 20.500 1.00 91.56 178 HIS A CA 1
ATOM 1360 C C . HIS A 1 178 ? -6.614 11.650 20.333 1.00 91.56 178 HIS A C 1
ATOM 1362 O O . HIS A 1 178 ? -5.839 11.905 19.410 1.00 91.56 178 HIS A O 1
ATOM 1368 N N . VAL A 1 179 ? -6.400 10.636 21.180 1.00 91.06 179 VAL A N 1
ATOM 1369 C CA . VAL A 1 179 ? -5.208 9.771 21.130 1.00 91.06 179 VAL A CA 1
ATOM 1370 C C . VAL A 1 179 ? -5.138 9.008 19.805 1.00 91.06 179 VAL A C 1
ATOM 1372 O O . VAL A 1 179 ? -4.113 9.039 19.121 1.00 91.06 179 VAL A O 1
ATOM 1375 N N . ILE A 1 180 ? -6.243 8.387 19.385 1.00 93.56 180 ILE A N 1
ATOM 1376 C CA . ILE A 1 180 ? -6.294 7.622 18.133 1.00 93.56 180 ILE A CA 1
ATOM 1377 C C . ILE A 1 180 ? -6.149 8.549 16.919 1.00 93.56 180 ILE A C 1
ATOM 1379 O O . ILE A 1 180 ? -5.442 8.218 15.965 1.00 93.56 180 ILE A O 1
ATOM 1383 N N . GLN A 1 181 ? -6.765 9.736 16.944 1.00 95.62 181 GLN A N 1
ATOM 1384 C CA . GLN A 1 181 ? -6.605 10.735 15.880 1.00 95.62 181 GLN A CA 1
ATOM 1385 C C . GLN A 1 181 ? -5.165 11.231 15.756 1.00 95.62 181 GLN A C 1
ATOM 1387 O O . GLN A 1 181 ? -4.692 11.426 14.629 1.00 95.62 181 GLN A O 1
ATOM 1392 N N . ALA A 1 182 ? -4.470 11.430 16.878 1.00 93.75 182 ALA A N 1
ATOM 1393 C CA . ALA A 1 182 ? -3.060 11.795 16.883 1.00 93.75 182 ALA A CA 1
ATOM 1394 C C . ALA A 1 182 ? -2.219 10.687 16.234 1.00 93.75 182 ALA A C 1
ATOM 1396 O O . ALA A 1 182 ? -1.500 10.965 15.275 1.00 93.75 182 ALA A O 1
ATOM 1397 N N . ALA A 1 183 ? -2.403 9.428 16.651 1.00 92.38 183 ALA A N 1
ATOM 1398 C CA . ALA A 1 183 ? -1.707 8.279 16.068 1.00 92.38 183 ALA A CA 1
ATOM 1399 C C . ALA A 1 183 ? -1.960 8.143 14.555 1.00 92.38 183 ALA A C 1
ATOM 1401 O O . ALA A 1 183 ? -1.018 8.026 13.774 1.00 92.38 183 ALA A O 1
ATOM 1402 N N . LEU A 1 184 ? -3.219 8.237 14.114 1.00 95.62 184 LEU A N 1
ATOM 1403 C CA . LEU A 1 184 ? -3.586 8.199 12.693 1.00 95.62 184 LEU A CA 1
ATOM 1404 C C . LEU A 1 184 ? -2.973 9.348 11.891 1.00 95.62 184 LEU A C 1
ATOM 1406 O O . LEU A 1 184 ? -2.604 9.164 10.734 1.00 95.62 184 LEU A O 1
ATOM 1410 N N . THR A 1 185 ? -2.871 10.537 12.484 1.00 95.88 185 THR A N 1
ATOM 1411 C CA . THR A 1 185 ? -2.243 11.694 11.833 1.00 95.88 185 THR A CA 1
ATOM 1412 C C . THR A 1 185 ? -0.748 11.471 11.656 1.00 95.88 185 THR A C 1
ATOM 1414 O O . THR A 1 185 ? -0.249 11.683 10.553 1.00 95.88 185 THR A O 1
ATOM 1417 N N . THR A 1 186 ? -0.063 10.978 12.689 1.00 93.12 186 THR A N 1
ATOM 1418 C CA . THR A 1 186 ? 1.349 10.588 12.601 1.00 93.12 186 THR A CA 1
ATOM 1419 C C . THR A 1 186 ? 1.553 9.510 11.539 1.00 93.12 186 THR A C 1
ATOM 1421 O O . THR A 1 186 ? 2.372 9.691 10.647 1.00 93.12 186 THR A O 1
ATOM 1424 N N . TYR A 1 187 ? 0.745 8.446 11.535 1.00 94.31 187 TYR A N 1
ATOM 1425 C CA . TYR A 1 187 ? 0.868 7.389 10.530 1.00 94.31 187 TYR A CA 1
ATOM 1426 C C . TYR A 1 187 ? 0.595 7.858 9.104 1.00 94.31 187 TYR A C 1
ATOM 1428 O O . TYR A 1 187 ? 1.281 7.425 8.185 1.00 94.31 187 TYR A O 1
ATOM 1436 N N . LEU A 1 188 ? -0.356 8.764 8.883 1.00 95.56 188 LEU A N 1
ATOM 1437 C CA . LEU A 1 188 ? -0.565 9.341 7.553 1.00 95.56 188 LEU A CA 1
ATOM 1438 C C . LEU A 1 188 ? 0.653 10.160 7.090 1.00 95.56 188 LEU A C 1
ATOM 1440 O O . LEU A 1 188 ? 1.066 10.025 5.940 1.00 95.56 188 LEU A O 1
ATOM 1444 N N . GLN A 1 189 ? 1.246 10.961 7.981 1.00 93.56 189 GLN A N 1
ATOM 1445 C CA . GLN A 1 189 ? 2.445 11.753 7.682 1.00 93.56 189 GLN A CA 1
ATOM 1446 C C . GLN A 1 189 ? 3.669 10.873 7.405 1.00 93.56 189 GLN A C 1
ATOM 1448 O O . GLN A 1 189 ? 4.404 11.117 6.446 1.00 93.56 189 GLN A O 1
ATOM 1453 N N . ASP A 1 190 ? 3.877 9.839 8.216 1.00 90.94 190 ASP A N 1
ATOM 1454 C CA . ASP A 1 190 ? 4.977 8.894 8.040 1.00 90.94 190 ASP A CA 1
ATOM 1455 C C . ASP A 1 190 ? 4.800 8.092 6.748 1.00 90.94 190 ASP A C 1
ATOM 1457 O O . ASP A 1 190 ? 5.746 7.943 5.975 1.00 90.94 190 ASP A O 1
ATOM 1461 N N . LEU A 1 191 ? 3.578 7.635 6.455 1.00 93.50 191 LEU A N 1
ATOM 1462 C CA . LEU A 1 191 ? 3.271 6.880 5.242 1.00 93.50 191 LEU A CA 1
ATOM 1463 C C . LEU A 1 191 ? 3.609 7.671 3.972 1.00 93.50 191 LEU A C 1
ATOM 1465 O O . LEU A 1 191 ? 4.141 7.087 3.031 1.00 93.50 191 LEU A O 1
ATOM 1469 N N . ASP A 1 192 ? 3.355 8.982 3.937 1.00 92.50 192 ASP A N 1
ATOM 1470 C CA . ASP A 1 192 ? 3.746 9.834 2.806 1.00 92.50 192 ASP A CA 1
ATOM 1471 C C . ASP A 1 192 ? 5.262 9.802 2.567 1.00 92.50 192 ASP A C 1
ATOM 1473 O O . ASP A 1 192 ? 5.718 9.608 1.436 1.00 92.50 192 ASP A O 1
ATOM 1477 N N . GLN A 1 193 ? 6.049 9.930 3.637 1.00 91.12 193 GLN A N 1
ATOM 1478 C CA . GLN A 1 193 ? 7.511 9.901 3.559 1.00 91.12 193 GLN A CA 1
ATOM 1479 C C . GLN A 1 193 ? 8.036 8.514 3.171 1.00 91.12 193 GLN A C 1
ATOM 1481 O O . GLN A 1 193 ? 8.976 8.400 2.379 1.00 91.12 193 GLN A O 1
ATOM 1486 N N . LEU A 1 194 ? 7.437 7.455 3.718 1.00 90.50 194 LEU A N 1
ATOM 1487 C CA . LEU A 1 194 ? 7.826 6.073 3.446 1.00 90.50 194 LEU A CA 1
ATOM 1488 C C . LEU A 1 194 ? 7.479 5.652 2.017 1.00 90.50 194 LEU A C 1
ATOM 1490 O O . LEU A 1 194 ? 8.285 4.974 1.383 1.00 90.50 194 LEU A O 1
ATOM 1494 N N . LEU A 1 195 ? 6.333 6.081 1.483 1.00 92.88 195 LEU A N 1
ATOM 1495 C CA . LEU A 1 195 ? 5.952 5.832 0.091 1.00 92.88 195 LEU A CA 1
ATOM 1496 C C . LEU A 1 195 ? 6.919 6.498 -0.887 1.00 92.88 195 LEU A C 1
ATOM 1498 O O . LEU A 1 195 ? 7.322 5.869 -1.863 1.00 92.88 195 LEU A O 1
ATOM 1502 N N . GLU A 1 196 ? 7.337 7.734 -0.615 1.00 92.62 196 GLU A N 1
ATOM 1503 C CA . GLU A 1 196 ? 8.296 8.437 -1.470 1.00 92.62 196 GLU A CA 1
ATOM 1504 C C . GLU A 1 196 ? 9.688 7.788 -1.425 1.00 92.62 196 GLU A C 1
ATOM 1506 O O . GLU A 1 196 ? 10.328 7.603 -2.463 1.00 92.62 196 GLU A O 1
ATOM 1511 N N . LYS A 1 197 ? 10.152 7.363 -0.243 1.00 90.75 197 LYS A N 1
ATOM 1512 C CA . LYS A 1 197 ? 11.395 6.579 -0.121 1.00 90.75 197 LYS A CA 1
ATOM 1513 C C . LYS A 1 197 ? 11.292 5.240 -0.841 1.00 90.75 197 LYS A C 1
ATOM 1515 O O . LYS A 1 197 ? 12.220 4.860 -1.548 1.00 90.75 197 LYS A O 1
ATOM 1520 N N . HIS A 1 198 ? 10.161 4.550 -0.701 1.00 91.38 198 HIS A N 1
ATOM 1521 C CA . HIS A 1 198 ? 9.927 3.269 -1.361 1.00 91.38 198 HIS A CA 1
ATOM 1522 C C . HIS A 1 198 ? 9.921 3.421 -2.880 1.00 91.38 198 HIS A C 1
ATOM 1524 O O . HIS A 1 198 ? 10.518 2.609 -3.577 1.00 91.38 198 HIS A O 1
ATOM 1530 N N . ARG A 1 199 ? 9.327 4.498 -3.398 1.00 94.06 199 ARG A N 1
ATOM 1531 C CA . ARG A 1 199 ? 9.356 4.827 -4.825 1.00 94.06 199 ARG A CA 1
ATOM 1532 C C . ARG A 1 199 ? 10.771 5.023 -5.344 1.00 94.06 199 ARG A C 1
ATOM 1534 O O . ARG A 1 199 ? 11.103 4.467 -6.386 1.00 94.06 199 ARG A O 1
ATOM 1541 N N . LYS A 1 200 ? 11.607 5.773 -4.622 1.00 92.50 200 LYS A N 1
ATOM 1542 C CA . LYS A 1 200 ? 13.014 5.992 -4.993 1.00 92.50 200 LYS A CA 1
ATOM 1543 C C . LYS A 1 200 ? 13.823 4.698 -4.963 1.00 92.50 200 LYS A C 1
ATOM 1545 O O . LYS A 1 200 ? 14.553 4.429 -5.912 1.00 92.50 200 LYS A O 1
ATOM 1550 N N . ASP A 1 201 ? 13.659 3.891 -3.917 1.00 90.00 201 ASP A N 1
ATOM 1551 C CA . ASP A 1 201 ? 14.306 2.579 -3.812 1.00 90.00 201 ASP A CA 1
ATOM 1552 C C . ASP A 1 201 ? 13.866 1.652 -4.952 1.00 90.00 201 ASP A C 1
ATOM 1554 O O . ASP A 1 201 ? 14.697 1.085 -5.658 1.00 90.00 201 ASP A O 1
ATOM 1558 N N . PHE A 1 202 ? 12.560 1.559 -5.204 1.00 91.19 202 PHE A N 1
ATOM 1559 C CA . PHE A 1 202 ? 12.007 0.743 -6.279 1.00 91.19 202 PHE A CA 1
ATOM 1560 C C . PHE A 1 202 ? 12.506 1.198 -7.658 1.00 91.19 202 PHE A C 1
ATOM 1562 O O . PHE A 1 202 ? 12.865 0.356 -8.480 1.00 91.19 202 PHE A O 1
ATOM 1569 N N . ALA A 1 203 ? 12.592 2.512 -7.891 1.00 91.94 203 ALA A N 1
ATOM 1570 C CA . ALA A 1 203 ? 13.142 3.090 -9.114 1.00 91.94 203 ALA A CA 1
ATOM 1571 C C . ALA A 1 203 ? 14.629 2.771 -9.305 1.00 91.94 203 ALA A C 1
ATOM 1573 O O . ALA A 1 203 ? 15.043 2.422 -10.406 1.00 91.94 203 ALA A O 1
ATOM 1574 N N . GLY A 1 204 ? 15.425 2.829 -8.234 1.00 90.12 204 GLY A N 1
ATOM 1575 C CA . GLY A 1 204 ? 16.855 2.511 -8.279 1.00 90.12 204 GLY A CA 1
ATOM 1576 C C . GLY A 1 204 ? 17.160 1.051 -8.631 1.00 90.12 204 GLY A C 1
ATOM 1577 O O . GLY A 1 204 ? 18.249 0.758 -9.115 1.00 90.12 204 GLY A O 1
ATOM 1578 N N . HIS A 1 205 ? 16.199 0.147 -8.428 1.00 89.62 205 HIS A N 1
ATOM 1579 C CA . HIS A 1 205 ? 16.362 -1.287 -8.678 1.00 89.62 205 HIS A CA 1
ATOM 1580 C C . HIS A 1 205 ? 15.527 -1.809 -9.850 1.00 89.62 205 HIS A C 1
ATOM 1582 O O . HIS A 1 205 ? 15.623 -2.996 -10.159 1.00 89.62 205 HIS A O 1
ATOM 1588 N N . THR A 1 206 ? 14.721 -0.962 -10.494 1.00 90.06 206 THR A N 1
ATOM 1589 C CA . THR A 1 206 ? 13.871 -1.341 -11.629 1.00 90.06 206 THR A CA 1
ATOM 1590 C C . THR A 1 206 ? 14.400 -0.700 -12.901 1.00 90.06 206 THR A C 1
ATOM 1592 O O . THR A 1 206 ? 14.433 0.523 -13.029 1.00 90.06 206 THR A O 1
ATOM 1595 N N . ALA A 1 207 ? 14.793 -1.529 -13.861 1.00 89.12 207 ALA A N 1
ATOM 1596 C CA . ALA A 1 207 ? 15.332 -1.067 -15.129 1.00 89.12 207 ALA A CA 1
ATOM 1597 C C . ALA A 1 207 ? 14.697 -1.818 -16.297 1.00 89.12 207 ALA A C 1
ATOM 1599 O O . ALA A 1 207 ? 14.475 -3.029 -16.238 1.00 89.12 207 ALA A O 1
ATOM 1600 N N . VAL A 1 208 ? 14.433 -1.088 -17.378 1.00 86.12 208 VAL A N 1
ATOM 1601 C CA . VAL A 1 208 ? 14.135 -1.687 -18.678 1.00 86.12 208 VAL A CA 1
ATOM 1602 C C . VAL A 1 208 ? 15.469 -1.967 -19.358 1.00 86.12 208 VAL A C 1
ATOM 1604 O O . VAL A 1 208 ? 16.234 -1.047 -19.643 1.00 86.12 208 VAL A O 1
ATOM 1607 N N . GLY A 1 209 ? 15.755 -3.245 -19.567 1.00 81.00 209 GLY A N 1
ATOM 1608 C CA . GLY A 1 209 ? 16.950 -3.740 -20.230 1.00 81.00 209 GLY A CA 1
ATOM 1609 C C . GLY A 1 209 ? 16.642 -4.282 -21.620 1.00 81.00 209 GLY A C 1
ATOM 1610 O O . GLY A 1 209 ? 15.515 -4.676 -21.933 1.00 81.00 209 GLY A O 1
ATOM 1611 N N . HIS A 1 210 ? 17.681 -4.323 -22.445 1.00 76.19 210 HIS A N 1
ATOM 1612 C CA . HIS A 1 210 ? 17.626 -4.881 -23.782 1.00 76.19 210 HIS A CA 1
ATOM 1613 C C . HIS A 1 210 ? 18.684 -5.972 -23.910 1.00 76.19 210 HIS A C 1
ATOM 1615 O O . HIS A 1 210 ? 19.881 -5.687 -23.845 1.00 76.19 210 HIS A O 1
ATOM 1621 N N . GLU A 1 211 ? 18.257 -7.215 -24.105 1.00 70.25 211 GLU A N 1
ATOM 1622 C CA . GLU A 1 211 ? 19.175 -8.331 -24.299 1.00 70.25 211 GLU A CA 1
ATOM 1623 C C . GLU A 1 211 ? 19.380 -8.557 -25.800 1.00 70.25 211 GLU A C 1
ATOM 1625 O O . GLU A 1 211 ? 18.437 -8.811 -26.557 1.00 70.25 211 GLU A O 1
ATOM 1630 N N . MET A 1 212 ? 20.624 -8.402 -26.258 1.00 67.94 212 MET A N 1
ATOM 1631 C CA . MET A 1 212 ? 21.012 -8.775 -27.616 1.00 67.94 212 MET A CA 1
ATOM 1632 C C . MET A 1 212 ? 21.490 -10.224 -27.599 1.00 67.94 212 MET A C 1
ATOM 1634 O O . MET A 1 212 ? 22.591 -10.509 -27.133 1.00 67.94 212 MET A O 1
ATOM 1638 N N . ASN A 1 213 ? 20.680 -11.141 -28.127 1.00 65.31 213 ASN A N 1
ATOM 1639 C CA . ASN A 1 213 ? 21.123 -12.512 -28.341 1.00 65.31 213 ASN A CA 1
ATOM 1640 C C . ASN A 1 213 ? 21.936 -12.585 -29.641 1.00 65.31 213 ASN A C 1
ATOM 1642 O O . ASN A 1 213 ? 21.383 -12.754 -30.729 1.00 65.31 213 ASN A O 1
ATOM 1646 N N . CYS A 1 214 ? 23.251 -12.412 -29.536 1.00 64.69 214 CYS A N 1
ATOM 1647 C CA . CYS A 1 214 ? 24.163 -12.734 -30.624 1.00 64.69 214 CYS A CA 1
ATOM 1648 C C . CYS A 1 214 ? 24.596 -14.194 -30.462 1.00 64.69 214 CYS A C 1
ATOM 1650 O O . CYS A 1 214 ? 25.387 -14.513 -29.575 1.00 64.69 214 CYS A O 1
ATOM 1652 N N . GLY A 1 215 ? 24.054 -15.086 -31.299 1.00 62.22 215 GLY A N 1
ATOM 1653 C CA . GLY A 1 215 ? 24.546 -16.464 -31.394 1.00 62.22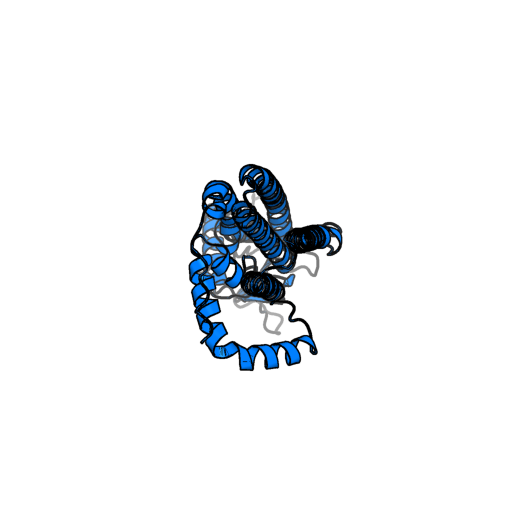 215 GLY A CA 1
ATOM 1654 C C . GLY A 1 215 ? 26.053 -16.447 -31.656 1.00 62.22 215 GLY A C 1
ATOM 1655 O O . GLY A 1 215 ? 26.505 -15.595 -32.408 1.00 62.22 215 GLY A O 1
ATOM 1656 N N . GLY A 1 216 ? 26.814 -17.334 -31.006 1.00 61.12 216 GLY A N 1
ATOM 1657 C CA . GLY A 1 216 ? 28.276 -17.271 -30.817 1.00 61.12 216 GLY A CA 1
ATOM 1658 C C . GLY A 1 216 ? 29.190 -17.190 -32.051 1.00 61.12 216 GLY A C 1
ATOM 1659 O O . GLY A 1 216 ? 30.407 -17.243 -31.893 1.00 61.12 216 GLY A O 1
ATOM 1660 N N . ASP A 1 217 ? 28.643 -17.016 -33.248 1.00 63.12 217 ASP A N 1
ATOM 1661 C CA . ASP A 1 217 ? 29.390 -16.584 -34.417 1.00 63.12 217 ASP A CA 1
ATOM 1662 C C . ASP A 1 217 ? 29.383 -15.051 -34.433 1.00 63.12 217 ASP A C 1
ATOM 1664 O O . ASP A 1 217 ? 28.322 -14.436 -34.390 1.00 63.12 217 ASP A O 1
ATOM 1668 N N . ASN A 1 218 ? 30.561 -14.420 -34.492 1.00 62.03 218 ASN A N 1
ATOM 1669 C CA . ASN A 1 218 ? 30.814 -12.964 -34.418 1.00 62.03 218 ASN A CA 1
ATOM 1670 C C . ASN A 1 218 ? 30.038 -12.063 -35.420 1.00 62.03 218 ASN A C 1
ATOM 1672 O O . ASN A 1 218 ? 30.381 -10.897 -35.615 1.00 62.03 218 ASN A O 1
ATOM 1676 N N . SER A 1 219 ? 29.004 -12.564 -36.083 1.00 59.72 219 SER A N 1
ATOM 1677 C CA . SER A 1 219 ? 28.128 -11.858 -36.998 1.00 59.72 219 SER A CA 1
ATOM 1678 C C . SER A 1 219 ? 26.713 -11.709 -36.422 1.00 59.72 219 SER A C 1
ATOM 1680 O O . SER A 1 219 ? 25.808 -12.453 -36.798 1.00 59.72 219 SER A O 1
ATOM 1682 N N . CYS A 1 220 ? 26.454 -10.655 -35.638 1.00 60.41 220 CYS A N 1
ATOM 1683 C CA . CYS A 1 220 ? 25.084 -10.174 -35.365 1.00 60.41 220 CYS A CA 1
ATOM 1684 C C . CYS A 1 220 ? 24.437 -9.522 -36.622 1.00 60.41 220 CYS A C 1
ATOM 1686 O O . CYS A 1 220 ? 23.632 -8.599 -36.520 1.00 60.41 220 CYS A O 1
ATOM 1688 N N . LEU A 1 221 ? 24.825 -9.957 -37.828 1.00 55.25 221 LEU A N 1
ATOM 1689 C CA . LEU A 1 221 ? 24.525 -9.311 -39.112 1.00 55.25 221 LEU A CA 1
ATOM 1690 C C . LEU A 1 221 ? 23.151 -9.690 -39.684 1.00 55.25 221 LEU A C 1
ATOM 1692 O O . LEU A 1 221 ? 22.700 -9.066 -40.640 1.00 55.25 221 LEU A O 1
ATOM 1696 N N . SER A 1 222 ? 22.464 -10.670 -39.092 1.00 52.72 222 SER A N 1
ATOM 1697 C CA . SER A 1 222 ? 21.173 -11.166 -39.585 1.00 52.72 222 SER A CA 1
ATOM 1698 C C . SER A 1 222 ? 20.077 -10.983 -38.536 1.00 52.72 222 SER A C 1
ATOM 1700 O O . SER A 1 222 ? 19.621 -11.947 -37.937 1.00 52.72 222 SER A O 1
ATOM 1702 N N . GLY A 1 223 ? 19.686 -9.723 -38.314 1.00 55.75 223 GLY A N 1
ATOM 1703 C CA . GLY A 1 223 ? 18.451 -9.321 -37.630 1.00 55.75 223 GLY A CA 1
ATOM 1704 C C . GLY A 1 223 ? 18.346 -9.743 -36.160 1.00 55.75 223 GLY A C 1
ATOM 1705 O O . GLY A 1 223 ? 17.809 -10.815 -35.885 1.00 55.75 223 GLY A O 1
ATOM 1706 N N . PRO A 1 224 ? 18.782 -8.913 -35.196 1.00 52.69 224 PRO A N 1
ATOM 1707 C CA . PRO A 1 224 ? 18.639 -9.256 -33.789 1.00 52.69 224 PRO A CA 1
ATOM 1708 C C . PRO A 1 224 ? 17.154 -9.385 -33.431 1.00 52.69 224 PRO A C 1
ATOM 1710 O O . PRO A 1 224 ? 16.391 -8.423 -33.550 1.00 52.69 224 PRO A O 1
ATOM 1713 N N . MET A 1 225 ? 16.744 -10.560 -32.939 1.00 56.69 225 MET A N 1
ATOM 1714 C CA . MET A 1 225 ? 15.582 -10.627 -32.057 1.00 56.69 225 MET A CA 1
ATOM 1715 C C . MET A 1 225 ? 15.990 -9.955 -30.753 1.00 56.69 225 MET A C 1
ATOM 1717 O O . MET A 1 225 ? 16.598 -10.536 -29.861 1.00 56.69 225 MET A O 1
ATOM 1721 N N . SER A 1 226 ? 15.720 -8.666 -30.739 1.00 64.94 226 SER A N 1
ATOM 1722 C CA . SER A 1 226 ? 15.786 -7.777 -29.606 1.00 64.94 226 SER A CA 1
ATOM 1723 C C . SER A 1 226 ? 14.738 -8.264 -28.596 1.00 64.94 226 SER A C 1
ATOM 1725 O O . SER A 1 226 ? 13.534 -8.184 -28.849 1.00 64.94 226 SER A O 1
ATOM 1727 N N . VAL A 1 227 ? 15.182 -8.884 -27.497 1.00 73.62 227 VAL A N 1
ATOM 1728 C CA . VAL A 1 227 ? 14.278 -9.237 -26.396 1.00 73.62 227 VAL A CA 1
ATOM 1729 C C . VAL A 1 227 ? 14.364 -8.117 -25.386 1.00 73.62 227 VAL A C 1
ATOM 1731 O O . VAL A 1 227 ? 15.416 -7.832 -24.812 1.00 73.62 227 VAL A O 1
ATOM 1734 N N . CYS A 1 228 ? 13.236 -7.457 -25.196 1.00 80.62 228 CYS A N 1
ATOM 1735 C CA . CYS A 1 228 ? 13.121 -6.449 -24.177 1.00 80.62 228 CYS A CA 1
ATOM 1736 C C . CYS A 1 228 ? 12.709 -7.089 -22.866 1.00 80.62 228 CYS A C 1
ATOM 1738 O O . CYS A 1 228 ? 11.855 -7.976 -22.834 1.00 80.62 228 CYS A O 1
ATOM 1740 N N . SER A 1 229 ? 13.303 -6.638 -21.776 1.00 87.25 229 SER A N 1
ATOM 1741 C CA . SER A 1 229 ? 13.016 -7.182 -20.461 1.00 87.25 229 SER A CA 1
ATOM 1742 C C . SER A 1 229 ? 12.901 -6.067 -19.448 1.00 87.25 229 SER A C 1
ATOM 1744 O O . SER A 1 229 ? 13.725 -5.157 -19.423 1.00 87.25 229 SER A O 1
ATOM 1746 N N . LEU A 1 230 ? 11.913 -6.163 -18.573 1.00 89.44 230 LEU A N 1
ATOM 1747 C CA . LEU A 1 230 ? 11.887 -5.377 -17.355 1.00 89.44 230 LEU A CA 1
ATOM 1748 C C . LEU A 1 230 ? 12.537 -6.213 -16.251 1.00 89.44 230 LEU A C 1
ATOM 1750 O O . LEU A 1 230 ? 12.136 -7.353 -16.021 1.00 89.44 230 LEU A O 1
ATOM 1754 N N . GLN A 1 231 ? 13.542 -5.662 -15.584 1.00 90.12 231 GLN A N 1
ATOM 1755 C CA . GLN A 1 231 ? 14.258 -6.338 -14.511 1.00 90.12 231 GLN A CA 1
ATOM 1756 C C . GLN A 1 231 ? 14.082 -5.574 -13.204 1.00 90.12 231 GLN A C 1
ATOM 1758 O O . GLN A 1 231 ? 14.206 -4.349 -13.171 1.00 90.12 231 GLN A O 1
ATOM 1763 N N . ASN A 1 232 ? 13.842 -6.311 -12.119 1.00 87.38 232 ASN A N 1
ATOM 1764 C CA . ASN A 1 232 ? 13.981 -5.792 -10.766 1.00 87.38 232 ASN A CA 1
ATOM 1765 C C . ASN A 1 232 ? 15.142 -6.505 -10.059 1.00 87.38 232 ASN A C 1
ATOM 1767 O O . ASN A 1 232 ? 15.069 -7.704 -9.771 1.00 87.38 232 ASN A O 1
ATOM 1771 N N . LEU A 1 233 ? 16.215 -5.762 -9.785 1.00 82.81 233 LEU A N 1
ATOM 1772 C CA . LEU A 1 233 ? 17.464 -6.287 -9.226 1.00 82.81 233 LEU A CA 1
ATOM 1773 C C . LEU A 1 233 ? 17.297 -6.805 -7.791 1.00 82.81 233 LEU A C 1
ATOM 1775 O O . LEU A 1 233 ? 17.949 -7.775 -7.417 1.00 82.81 233 LEU A O 1
ATOM 1779 N N . ASN A 1 234 ? 16.388 -6.214 -7.010 1.00 79.12 234 ASN A N 1
ATOM 1780 C CA . ASN A 1 234 ? 16.120 -6.642 -5.634 1.00 79.12 234 ASN A CA 1
ATOM 1781 C C . ASN A 1 234 ? 15.314 -7.938 -5.561 1.00 79.12 234 ASN A C 1
ATOM 1783 O O . ASN A 1 234 ? 15.431 -8.682 -4.590 1.00 79.12 234 ASN A O 1
ATOM 1787 N N . LEU A 1 235 ? 14.478 -8.193 -6.567 1.00 76.81 235 LEU A N 1
ATOM 1788 C CA . LEU A 1 235 ? 13.610 -9.367 -6.609 1.00 76.81 235 LEU A CA 1
ATOM 1789 C C . LEU A 1 235 ? 14.211 -10.514 -7.423 1.00 76.81 235 LEU A C 1
ATOM 1791 O O . LEU A 1 235 ? 13.606 -11.583 -7.489 1.00 76.81 235 LEU A O 1
ATOM 1795 N N . THR A 1 236 ? 15.385 -10.318 -8.045 1.00 82.75 236 THR A N 1
ATOM 1796 C CA . THR A 1 236 ? 15.978 -11.288 -8.989 1.00 82.75 236 THR A CA 1
ATOM 1797 C C . THR A 1 236 ? 14.948 -11.750 -10.028 1.00 82.75 236 THR A C 1
ATOM 1799 O O . THR A 1 236 ? 14.909 -12.912 -10.423 1.00 82.75 236 THR A O 1
ATOM 1802 N N . CYS A 1 237 ? 14.073 -10.829 -10.440 1.00 86.56 237 CYS A N 1
ATOM 1803 C CA . CYS A 1 237 ? 12.956 -11.098 -11.335 1.00 86.56 237 CYS A CA 1
ATOM 1804 C C . CYS A 1 237 ? 13.181 -10.398 -12.671 1.00 86.56 237 CYS A C 1
ATOM 1806 O O . CYS A 1 237 ? 13.598 -9.236 -12.726 1.00 86.56 237 CYS A O 1
ATOM 1808 N N . LEU A 1 238 ? 12.871 -11.127 -13.739 1.00 88.06 238 LEU A N 1
ATOM 1809 C CA . LEU A 1 238 ? 12.970 -10.675 -15.112 1.00 88.06 238 LEU A CA 1
ATOM 1810 C C . LEU A 1 238 ? 11.653 -10.982 -15.828 1.00 88.06 238 LEU A C 1
ATOM 1812 O O . LEU A 1 238 ? 11.264 -12.139 -15.966 1.00 88.06 238 LEU A O 1
ATOM 1816 N N . LEU A 1 239 ? 10.978 -9.931 -16.278 1.00 89.38 239 LEU A N 1
ATOM 1817 C CA . LEU A 1 239 ? 9.770 -9.995 -17.089 1.00 89.38 239 LEU A CA 1
ATOM 1818 C C . LEU A 1 239 ? 10.168 -9.789 -18.542 1.00 89.38 239 LEU A C 1
ATOM 1820 O O . LEU A 1 239 ? 10.528 -8.680 -18.941 1.00 89.38 239 LEU A O 1
ATOM 1824 N N . GLN A 1 240 ? 10.092 -10.848 -19.340 1.00 87.44 240 GLN A N 1
ATOM 1825 C CA . GLN A 1 240 ? 10.325 -10.739 -20.776 1.00 87.44 240 GLN A CA 1
ATOM 1826 C C . GLN A 1 240 ? 9.142 -10.038 -21.432 1.00 87.44 240 GLN A C 1
ATOM 1828 O O . GLN A 1 240 ? 8.031 -10.565 -21.458 1.00 87.44 240 GLN A O 1
ATOM 1833 N N . LEU A 1 241 ? 9.371 -8.863 -21.998 1.00 83.06 241 LEU A N 1
ATOM 1834 C CA . LEU A 1 241 ? 8.385 -8.137 -22.777 1.00 83.06 241 LEU A CA 1
ATOM 1835 C C . LEU A 1 241 ? 8.375 -8.740 -24.181 1.00 83.06 241 LEU A C 1
ATOM 1837 O O . LEU A 1 241 ? 9.332 -8.632 -24.944 1.00 83.06 241 LEU A O 1
ATOM 1841 N N . GLN A 1 242 ? 7.286 -9.434 -24.508 1.00 70.38 242 GLN A N 1
ATOM 1842 C CA . GLN A 1 242 ? 7.075 -9.916 -25.868 1.00 70.38 242 GLN A CA 1
ATOM 1843 C C . GLN A 1 242 ? 6.957 -8.704 -26.796 1.00 70.38 242 GLN A C 1
ATOM 1845 O O . GLN A 1 242 ? 6.315 -7.721 -26.414 1.00 70.38 242 GLN A O 1
ATOM 1850 N N . PRO A 1 243 ? 7.527 -8.775 -28.008 1.00 60.62 243 PRO A N 1
ATOM 1851 C CA . PRO A 1 243 ? 7.388 -7.721 -28.997 1.00 60.62 243 PRO A CA 1
ATOM 1852 C C . PRO A 1 243 ? 5.926 -7.651 -29.447 1.00 60.62 243 PRO A C 1
ATOM 1854 O O . PRO A 1 243 ? 5.499 -8.335 -30.377 1.00 60.62 243 PRO A O 1
ATOM 1857 N N . ALA A 1 244 ? 5.129 -6.831 -28.769 1.00 49.06 244 ALA A N 1
ATOM 1858 C CA . ALA A 1 244 ? 3.815 -6.422 -29.239 1.00 49.06 244 ALA A CA 1
ATOM 1859 C C . ALA A 1 244 ? 4.020 -5.391 -30.362 1.00 49.06 244 ALA A C 1
ATOM 1861 O O . ALA A 1 244 ? 3.849 -4.193 -30.167 1.00 49.06 244 ALA A O 1
ATOM 1862 N N . GLY A 1 245 ? 4.480 -5.858 -31.525 1.00 54.78 245 GLY A N 1
ATOM 1863 C CA . GLY A 1 245 ? 4.915 -4.986 -32.618 1.00 54.78 245 GLY A CA 1
ATOM 1864 C C . GLY A 1 245 ? 6.337 -4.442 -32.428 1.00 54.78 245 GLY A C 1
ATOM 1865 O O . GLY A 1 245 ? 6.954 -4.601 -31.378 1.00 54.78 245 GLY A O 1
ATOM 1866 N N . LYS A 1 246 ? 6.882 -3.836 -33.489 1.00 54.53 246 LYS A N 1
ATOM 1867 C CA . LYS A 1 246 ? 8.295 -3.426 -33.607 1.00 54.53 246 LYS A CA 1
ATOM 1868 C C . LYS A 1 246 ? 8.729 -2.293 -32.659 1.00 54.53 246 LYS A C 1
ATOM 1870 O O . LYS A 1 246 ? 9.911 -1.971 -32.640 1.00 54.53 246 LYS A O 1
ATOM 1875 N N . ASP A 1 247 ? 7.817 -1.736 -31.863 1.00 55.97 247 ASP A N 1
ATOM 1876 C CA . ASP A 1 247 ? 8.009 -0.409 -31.265 1.00 55.97 247 ASP A CA 1
ATOM 1877 C C . ASP A 1 247 ? 8.004 -0.388 -29.729 1.00 55.97 247 ASP A C 1
ATOM 1879 O O . ASP A 1 247 ? 8.281 0.651 -29.137 1.00 55.97 247 ASP A O 1
ATOM 1883 N N . LEU A 1 248 ? 7.704 -1.507 -29.050 1.00 59.62 248 LEU A N 1
ATOM 1884 C CA . LEU A 1 248 ? 7.505 -1.474 -27.591 1.00 59.62 248 LEU A CA 1
ATOM 1885 C C . LEU A 1 248 ? 8.800 -1.197 -26.816 1.00 59.62 248 LEU A C 1
ATOM 1887 O O . LEU A 1 248 ? 8.771 -0.595 -25.745 1.00 59.62 248 LEU A O 1
ATOM 1891 N N . CYS A 1 249 ? 9.936 -1.615 -27.369 1.00 62.12 249 CYS A N 1
ATOM 1892 C CA . CYS A 1 249 ? 11.242 -1.280 -26.830 1.00 62.12 249 CYS A CA 1
ATOM 1893 C C . CYS A 1 249 ? 12.011 -0.565 -27.910 1.00 62.12 249 CYS A C 1
ATOM 1895 O O . CYS A 1 249 ? 12.535 -1.175 -28.837 1.00 62.12 249 CYS A O 1
ATOM 1897 N N . ILE A 1 250 ? 11.949 0.757 -27.791 1.00 58.44 250 ILE A N 1
ATOM 1898 C CA . ILE A 1 250 ? 12.483 1.739 -28.717 1.00 58.44 250 ILE A CA 1
ATOM 1899 C C . ILE A 1 250 ? 13.878 1.290 -29.148 1.00 58.44 250 ILE A C 1
ATOM 1901 O O . ILE A 1 250 ? 14.842 1.378 -28.390 1.00 58.44 250 ILE A O 1
ATOM 1905 N N . SER A 1 251 ? 13.969 0.772 -30.371 1.00 51.81 251 SER A N 1
ATOM 1906 C CA . SER A 1 251 ? 15.241 0.479 -31.007 1.00 51.81 251 SER A CA 1
ATOM 1907 C C . SER A 1 251 ? 15.901 1.822 -31.289 1.00 51.81 251 SER A C 1
ATOM 1909 O O . SER A 1 251 ? 15.654 2.451 -32.319 1.00 51.81 251 SER A O 1
ATOM 1911 N N . THR A 1 252 ? 16.721 2.315 -30.363 1.00 49.59 252 THR A N 1
ATOM 1912 C CA . THR A 1 252 ? 17.703 3.335 -30.708 1.00 49.59 252 THR A CA 1
ATOM 1913 C C . THR A 1 252 ? 18.744 2.635 -31.571 1.00 49.59 252 THR A C 1
ATOM 1915 O O . THR A 1 252 ? 19.714 2.050 -31.098 1.00 49.59 252 THR A O 1
ATOM 1918 N N . SER A 1 253 ? 18.510 2.644 -32.882 1.00 46.31 253 SER A N 1
ATOM 1919 C CA . SER A 1 253 ? 19.287 1.942 -33.910 1.00 46.31 253 SER A CA 1
ATOM 1920 C C . SER A 1 253 ? 20.756 2.386 -34.033 1.00 46.31 253 SER A C 1
ATOM 1922 O O . SER A 1 253 ? 21.402 2.064 -35.022 1.00 46.31 253 SER A O 1
ATOM 1924 N N . ASN A 1 254 ? 21.297 3.122 -33.056 1.00 45.75 254 ASN A N 1
ATOM 1925 C CA . ASN A 1 254 ? 22.625 3.733 -33.096 1.00 45.75 254 ASN A CA 1
ATOM 1926 C C . ASN A 1 254 ? 23.508 3.435 -31.867 1.00 45.75 254 ASN A C 1
ATOM 1928 O O . ASN A 1 254 ? 24.581 4.029 -31.760 1.00 45.75 254 ASN A O 1
ATOM 1932 N N . TYR A 1 255 ? 23.120 2.547 -30.942 1.00 44.97 255 TYR A N 1
ATOM 1933 C CA . TYR A 1 255 ? 23.948 2.285 -29.757 1.00 44.97 255 TYR A CA 1
ATOM 1934 C C . TYR A 1 255 ? 24.981 1.173 -29.996 1.00 44.97 255 TYR A C 1
ATOM 1936 O O . TYR A 1 255 ? 24.651 -0.010 -30.078 1.00 44.97 255 TYR A O 1
ATOM 1944 N N . GLN A 1 256 ? 26.256 1.563 -30.096 1.00 41.19 256 GLN A N 1
ATOM 1945 C CA . GLN A 1 256 ? 27.382 0.637 -29.990 1.00 41.19 256 GLN A CA 1
ATOM 1946 C C . GLN A 1 256 ? 27.508 0.159 -28.541 1.00 41.19 256 GLN A C 1
ATOM 1948 O O . GLN A 1 256 ? 27.622 0.958 -27.613 1.00 41.19 256 GLN A O 1
ATOM 1953 N N . VAL A 1 257 ? 27.495 -1.160 -28.360 1.00 41.97 257 VAL A N 1
ATOM 1954 C CA . VAL A 1 257 ? 27.712 -1.841 -27.082 1.00 41.97 257 VAL A CA 1
ATOM 1955 C C . VAL A 1 257 ? 29.147 -1.568 -26.614 1.00 41.97 257 VAL A C 1
ATOM 1957 O O . VAL A 1 257 ? 30.084 -2.213 -27.077 1.00 41.97 257 VAL A O 1
ATOM 1960 N N . TYR A 1 258 ? 29.331 -0.608 -25.706 1.00 38.66 258 TYR A N 1
ATOM 1961 C CA . TYR A 1 258 ? 30.575 -0.444 -24.951 1.00 38.66 258 TYR A CA 1
ATOM 1962 C C . TYR A 1 258 ? 30.376 -0.916 -23.509 1.00 38.66 258 TYR A C 1
ATOM 1964 O O . TYR A 1 258 ? 29.369 -0.624 -22.867 1.00 38.66 258 TYR A O 1
ATOM 1972 N N . GLY A 1 259 ? 31.333 -1.720 -23.046 1.00 39.12 259 GLY A N 1
ATOM 1973 C CA . GLY A 1 259 ? 31.240 -2.539 -21.845 1.00 39.12 259 GLY A CA 1
ATOM 1974 C C . GLY A 1 259 ? 30.969 -1.785 -20.542 1.00 39.12 259 GLY A C 1
ATOM 1975 O O . GLY A 1 259 ? 31.424 -0.667 -20.337 1.00 39.12 259 GLY A O 1
ATOM 1976 N N . SER A 1 260 ? 30.243 -2.476 -19.658 1.00 43.59 260 SER A N 1
ATOM 1977 C CA . SER A 1 260 ? 30.273 -2.383 -18.192 1.00 43.59 260 SER A CA 1
ATOM 1978 C C . SER A 1 260 ? 30.591 -0.990 -17.618 1.00 43.59 260 SER A C 1
ATOM 1980 O O . SER A 1 260 ? 31.648 -0.771 -17.032 1.00 43.59 260 SER A O 1
ATOM 1982 N N . GLY A 1 261 ? 29.661 -0.049 -17.798 1.00 49.31 261 GLY A N 1
ATOM 1983 C CA . GLY A 1 261 ? 29.758 1.319 -17.267 1.00 49.31 261 GLY A CA 1
ATOM 1984 C C . GLY A 1 261 ? 28.818 2.348 -17.913 1.00 49.31 261 GLY A C 1
ATOM 1985 O O . GLY A 1 261 ? 28.868 3.520 -17.552 1.00 49.31 261 GLY A O 1
ATOM 1986 N N . GLY A 1 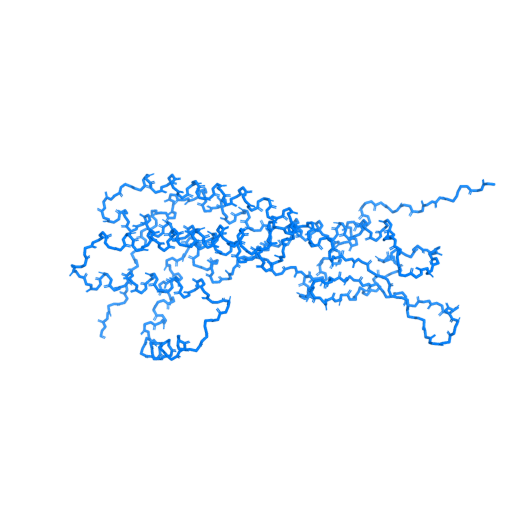262 ? 27.980 1.940 -18.875 1.00 47.06 262 GLY A N 1
ATOM 1987 C CA . GLY A 1 262 ? 27.120 2.840 -19.644 1.00 47.06 262 GLY A CA 1
ATOM 1988 C C . GLY A 1 262 ? 25.930 3.386 -18.853 1.00 47.06 262 GLY A C 1
ATOM 1989 O O . GLY A 1 262 ? 25.178 2.644 -18.224 1.00 47.06 262 GLY A O 1
ATOM 1990 N N . THR A 1 263 ? 25.746 4.702 -18.924 1.00 53.34 263 THR A N 1
ATOM 1991 C CA . THR A 1 263 ? 24.529 5.414 -18.521 1.00 53.34 263 THR A CA 1
ATOM 1992 C C . THR A 1 263 ? 23.316 4.873 -19.281 1.00 53.34 263 THR A C 1
ATOM 1994 O O . THR A 1 263 ? 23.397 4.729 -20.501 1.00 53.34 263 THR A O 1
ATOM 1997 N N . LEU A 1 264 ? 22.200 4.615 -18.584 1.00 55.78 264 LEU A N 1
ATOM 1998 C CA . LEU A 1 264 ? 20.919 4.240 -19.201 1.00 55.78 264 LEU A CA 1
ATOM 1999 C C . LEU A 1 264 ? 20.562 5.210 -20.344 1.00 55.78 264 LEU A C 1
ATOM 2001 O O . LEU A 1 264 ? 20.638 6.427 -20.157 1.00 55.78 264 LEU A O 1
ATOM 2005 N N . ASP A 1 265 ? 20.141 4.679 -21.498 1.00 72.06 265 ASP A N 1
ATOM 2006 C CA . ASP A 1 265 ? 19.560 5.481 -22.583 1.00 72.06 265 ASP A CA 1
ATOM 2007 C C . ASP A 1 265 ? 18.379 6.287 -22.015 1.00 72.06 265 ASP A C 1
ATOM 2009 O O . ASP A 1 265 ? 17.529 5.744 -21.299 1.00 72.06 265 ASP A O 1
ATOM 2013 N N . HIS A 1 266 ? 18.329 7.583 -22.325 1.00 77.12 266 HIS A N 1
ATOM 2014 C CA . HIS A 1 266 ? 17.271 8.503 -21.915 1.00 77.12 266 HIS A CA 1
ATOM 2015 C C . HIS A 1 266 ? 15.866 7.910 -22.109 1.00 77.12 266 HIS A C 1
ATOM 2017 O O . HIS A 1 266 ? 15.025 8.019 -21.214 1.00 77.12 266 HIS A O 1
ATOM 2023 N N . ASN A 1 267 ? 15.646 7.194 -23.214 1.00 79.12 267 ASN A N 1
ATOM 2024 C CA . ASN A 1 267 ? 14.360 6.577 -23.540 1.00 79.12 267 ASN A CA 1
ATOM 2025 C C . ASN A 1 267 ? 14.001 5.427 -22.581 1.00 79.12 267 ASN A C 1
ATOM 2027 O O . ASN A 1 267 ? 12.866 5.321 -22.116 1.00 79.12 267 ASN A O 1
ATOM 2031 N N . THR A 1 268 ? 14.976 4.585 -22.223 1.00 81.81 268 THR A N 1
ATOM 2032 C CA . THR A 1 268 ? 14.768 3.487 -21.258 1.00 81.81 268 THR A CA 1
ATOM 2033 C C . THR A 1 268 ? 14.465 4.012 -19.859 1.00 81.81 268 THR A C 1
ATOM 2035 O O . THR A 1 268 ? 13.634 3.443 -19.147 1.00 81.81 268 THR A O 1
ATOM 2038 N N . LYS A 1 269 ? 15.079 5.143 -19.486 1.00 86.12 269 LYS A N 1
ATOM 2039 C CA . LYS A 1 269 ? 14.798 5.815 -18.220 1.00 86.12 269 LYS A CA 1
ATOM 2040 C C . LYS A 1 269 ? 13.379 6.385 -18.198 1.00 86.12 269 LYS A C 1
ATOM 2042 O O . LYS A 1 269 ? 12.669 6.131 -17.231 1.00 86.12 269 LYS A O 1
ATOM 2047 N N . GLN A 1 270 ? 12.953 7.094 -19.247 1.00 88.25 270 GLN A N 1
ATOM 2048 C CA . GLN A 1 270 ? 11.587 7.631 -19.327 1.00 88.25 270 GLN A CA 1
ATOM 2049 C C . GLN A 1 270 ? 10.530 6.521 -19.252 1.00 88.25 270 GLN A C 1
ATOM 2051 O O . GLN A 1 270 ? 9.570 6.638 -18.493 1.00 88.25 270 GLN A O 1
ATOM 2056 N N . LEU A 1 271 ? 10.735 5.407 -19.965 1.00 88.00 271 LEU A N 1
ATOM 2057 C CA . LEU A 1 271 ? 9.824 4.263 -19.910 1.00 88.00 271 LEU A CA 1
ATOM 2058 C C . LEU A 1 271 ? 9.761 3.632 -18.508 1.00 88.00 271 LEU A C 1
ATOM 2060 O O . LEU A 1 271 ? 8.668 3.325 -18.027 1.00 88.00 271 LEU A O 1
ATOM 2064 N N . SER A 1 272 ? 10.911 3.463 -17.844 1.00 90.81 272 SER A N 1
ATOM 2065 C CA . SER A 1 272 ? 10.965 2.970 -16.460 1.00 90.81 272 SER A CA 1
ATOM 2066 C C . SER A 1 272 ? 10.234 3.920 -15.507 1.00 90.81 272 SER A C 1
ATOM 2068 O O . SER A 1 272 ? 9.380 3.480 -14.737 1.00 90.81 272 SER A O 1
ATOM 2070 N N . ASP A 1 273 ? 10.484 5.229 -15.614 1.00 92.06 273 ASP A N 1
ATOM 2071 C CA . ASP A 1 273 ? 9.831 6.255 -14.797 1.00 92.06 273 ASP A CA 1
ATOM 2072 C C . ASP A 1 273 ? 8.300 6.223 -14.989 1.00 92.06 273 ASP A C 1
ATOM 2074 O O . ASP A 1 273 ? 7.557 6.195 -14.004 1.00 92.06 273 ASP A O 1
ATOM 2078 N N . SER A 1 274 ? 7.806 6.141 -16.232 1.00 93.50 274 SER A N 1
ATOM 2079 C CA . SER A 1 274 ? 6.371 5.995 -16.526 1.00 93.50 274 SER A CA 1
ATOM 2080 C C . SER A 1 274 ? 5.786 4.690 -15.970 1.00 93.50 274 SER A C 1
ATOM 2082 O O . SER A 1 274 ? 4.674 4.687 -15.434 1.00 93.50 274 SER A O 1
ATOM 2084 N N . PHE A 1 275 ? 6.520 3.576 -16.030 1.00 93.56 275 PHE A N 1
ATOM 2085 C CA . PHE A 1 275 ? 6.083 2.300 -15.451 1.00 93.56 275 PHE A CA 1
ATOM 2086 C C . PHE A 1 275 ? 5.958 2.382 -13.925 1.00 93.56 275 PHE A C 1
ATOM 2088 O O . PHE A 1 275 ? 4.931 2.002 -13.354 1.00 93.56 275 PHE A O 1
ATOM 2095 N N . ILE A 1 276 ? 6.966 2.949 -13.264 1.00 94.56 276 ILE A N 1
ATOM 2096 C CA . ILE A 1 276 ? 6.968 3.181 -11.817 1.00 94.56 276 ILE A CA 1
ATOM 2097 C C . ILE A 1 276 ? 5.806 4.104 -11.435 1.00 94.56 276 ILE A C 1
ATOM 2099 O O . ILE A 1 276 ? 5.117 3.854 -10.445 1.00 94.56 276 ILE A O 1
ATOM 2103 N N . ASN A 1 277 ? 5.524 5.133 -12.238 1.00 95.38 277 ASN A N 1
ATOM 2104 C CA . ASN A 1 277 ? 4.380 6.015 -12.017 1.00 95.38 277 ASN A CA 1
ATOM 2105 C C . ASN A 1 277 ? 3.056 5.248 -12.036 1.00 95.38 277 ASN A C 1
ATOM 2107 O O . ASN A 1 277 ? 2.226 5.472 -11.153 1.00 95.38 277 ASN A O 1
ATOM 2111 N N . HIS A 1 278 ? 2.851 4.318 -12.975 1.00 94.31 278 HIS A N 1
ATOM 2112 C CA . HIS A 1 278 ? 1.648 3.474 -12.980 1.00 94.31 278 HIS A CA 1
ATOM 2113 C C . HIS A 1 278 ? 1.575 2.570 -11.747 1.00 94.31 278 HIS A C 1
ATOM 2115 O O . HIS A 1 278 ? 0.499 2.469 -11.162 1.00 94.31 278 HIS A O 1
ATOM 2121 N N . ILE A 1 279 ? 2.686 1.989 -11.277 1.00 94.06 279 ILE A N 1
ATOM 2122 C CA . ILE A 1 279 ? 2.689 1.222 -10.017 1.00 94.06 279 ILE A CA 1
ATOM 2123 C C . ILE A 1 279 ? 2.221 2.102 -8.853 1.00 94.06 279 ILE A C 1
ATOM 2125 O O . ILE A 1 279 ? 1.258 1.764 -8.172 1.00 94.06 279 ILE A O 1
ATOM 2129 N N . PHE A 1 280 ? 2.846 3.256 -8.629 1.00 94.25 280 PHE A N 1
ATOM 2130 C CA . PHE A 1 280 ? 2.551 4.067 -7.442 1.00 94.25 280 PHE A CA 1
ATOM 2131 C C . PHE A 1 280 ? 1.218 4.825 -7.514 1.00 94.25 280 PHE A C 1
ATOM 2133 O O . PHE A 1 280 ? 0.698 5.227 -6.475 1.00 94.25 280 PHE A O 1
ATOM 2140 N N . SER A 1 281 ? 0.645 5.004 -8.708 1.00 92.56 281 SER A N 1
ATOM 2141 C CA . SER A 1 281 ? -0.655 5.668 -8.886 1.00 92.56 281 SER A CA 1
ATOM 2142 C C . SER A 1 281 ? -1.836 4.705 -9.021 1.00 92.56 281 SER A C 1
ATOM 2144 O O . SER A 1 281 ? -2.934 5.041 -8.579 1.00 92.56 281 SER A O 1
ATOM 2146 N N . LYS A 1 282 ? -1.641 3.520 -9.618 1.00 93.25 282 LYS A N 1
ATOM 2147 C CA . LYS A 1 282 ? -2.730 2.592 -9.972 1.00 93.25 282 LYS A CA 1
ATOM 2148 C C . LYS A 1 282 ? -2.679 1.256 -9.244 1.00 93.25 282 LYS A C 1
ATOM 2150 O O . LYS A 1 282 ? -3.691 0.558 -9.260 1.00 93.25 282 LYS A O 1
ATOM 2155 N N . HIS A 1 283 ? -1.558 0.868 -8.630 1.00 93.00 283 HIS A N 1
ATOM 2156 C CA . HIS A 1 283 ? -1.477 -0.416 -7.935 1.00 93.00 283 HIS A CA 1
ATOM 2157 C C . HIS A 1 283 ? -2.395 -0.409 -6.703 1.00 93.00 283 HIS A C 1
ATOM 2159 O O . HIS A 1 283 ? -2.122 0.337 -5.756 1.00 93.00 283 HIS A O 1
ATOM 2165 N N . PRO A 1 284 ? -3.478 -1.217 -6.677 1.00 92.56 284 PRO A N 1
ATOM 2166 C CA . PRO A 1 284 ? -4.516 -1.076 -5.657 1.00 92.56 284 PRO A CA 1
ATOM 2167 C C . PRO A 1 284 ? -4.005 -1.215 -4.215 1.00 92.56 284 PRO A C 1
ATOM 2169 O O . PRO A 1 284 ? -4.400 -0.401 -3.380 1.00 92.56 284 PRO A O 1
ATOM 2172 N N . PRO A 1 285 ? -3.094 -2.158 -3.899 1.00 90.62 285 PRO A N 1
ATOM 2173 C CA . PRO A 1 285 ? -2.512 -2.256 -2.566 1.00 90.62 285 PRO A CA 1
ATOM 2174 C C . PRO A 1 285 ? -1.772 -1.002 -2.090 1.00 90.62 285 PRO A C 1
ATOM 2176 O O . PRO A 1 285 ? -1.880 -0.687 -0.913 1.00 90.62 285 PRO A O 1
ATOM 2179 N N . LEU A 1 286 ? -1.078 -0.264 -2.971 1.00 90.25 286 LEU A N 1
ATOM 2180 C CA . LEU A 1 286 ? -0.403 1.002 -2.632 1.00 90.25 286 LEU A CA 1
ATOM 2181 C C . LEU A 1 286 ? -1.390 2.163 -2.530 1.00 90.25 286 LEU A C 1
ATOM 2183 O O . LEU A 1 286 ? -1.394 2.897 -1.539 1.00 90.25 286 LEU A O 1
ATOM 2187 N N . ALA A 1 287 ? -2.249 2.310 -3.541 1.00 89.19 287 ALA A N 1
ATOM 2188 C CA . ALA A 1 287 ? -3.249 3.373 -3.593 1.00 89.19 287 ALA A CA 1
ATOM 2189 C C . ALA A 1 287 ? -4.238 3.286 -2.413 1.00 89.19 287 ALA A C 1
ATOM 2191 O O . ALA A 1 287 ? -4.692 4.306 -1.890 1.00 89.19 287 ALA A O 1
ATOM 2192 N N . GLY A 1 288 ? -4.527 2.067 -1.948 1.00 92.38 288 GLY A N 1
ATOM 2193 C CA . GLY A 1 288 ? -5.422 1.799 -0.828 1.00 92.38 288 GLY A CA 1
ATOM 2194 C C . GLY A 1 288 ? -4.864 2.168 0.549 1.00 92.38 288 GLY A C 1
ATOM 2195 O O . GLY A 1 288 ? -5.655 2.379 1.464 1.00 92.38 288 GLY A O 1
ATOM 2196 N N . LEU A 1 289 ? -3.542 2.303 0.726 1.00 94.56 289 LEU A N 1
ATOM 2197 C CA . LEU A 1 289 ? -2.948 2.495 2.059 1.00 94.56 289 LEU A CA 1
ATOM 2198 C C . LEU A 1 289 ? -3.389 3.800 2.724 1.00 94.56 289 LEU A C 1
ATOM 2200 O O . LEU A 1 289 ? -3.843 3.797 3.866 1.00 94.56 289 LEU A O 1
ATOM 2204 N N . LYS A 1 290 ? -3.306 4.924 2.003 1.00 94.50 290 LYS A N 1
ATOM 2205 C CA . LYS A 1 290 ? -3.745 6.223 2.539 1.00 94.50 290 LYS A CA 1
ATOM 2206 C C . LYS A 1 290 ? -5.249 6.245 2.781 1.00 94.50 290 LYS A C 1
ATOM 2208 O O . LYS A 1 290 ? -5.711 6.815 3.772 1.00 94.50 290 LYS A O 1
ATOM 2213 N N . SER A 1 291 ? -6.003 5.620 1.874 1.00 94.00 291 SER A N 1
ATOM 2214 C CA . SER A 1 291 ? -7.455 5.504 1.982 1.00 94.00 291 SER A CA 1
ATOM 2215 C C . SER A 1 291 ? -7.849 4.724 3.234 1.00 94.00 291 SER A C 1
ATOM 2217 O O . SER A 1 291 ? -8.721 5.181 3.963 1.00 94.00 291 SER A O 1
ATOM 2219 N N . HIS A 1 292 ? -7.149 3.631 3.554 1.00 94.00 292 HIS A N 1
ATOM 2220 C CA . HIS A 1 292 ? -7.372 2.836 4.763 1.00 94.00 292 HIS A CA 1
ATOM 2221 C C . HIS A 1 292 ? -7.284 3.677 6.041 1.00 94.00 292 HIS A C 1
ATOM 2223 O O . HIS A 1 292 ? -8.266 3.795 6.774 1.00 94.00 292 HIS A O 1
ATOM 2229 N N . PHE A 1 293 ? -6.147 4.339 6.280 1.00 95.06 293 PHE A N 1
ATOM 2230 C CA . PHE A 1 293 ? -5.968 5.156 7.486 1.00 95.06 293 PHE A CA 1
ATOM 2231 C C . PHE A 1 293 ? -6.906 6.370 7.518 1.00 95.06 293 PHE A C 1
ATOM 2233 O O . PHE A 1 293 ? -7.459 6.698 8.569 1.00 95.06 293 PHE A O 1
ATOM 2240 N N . SER A 1 294 ? -7.149 7.011 6.371 1.00 95.75 294 SER A N 1
ATOM 2241 C CA . SER A 1 294 ? -8.089 8.137 6.276 1.00 95.75 294 SER A CA 1
ATOM 2242 C C . SER A 1 294 ? -9.527 7.703 6.558 1.00 95.75 294 SER A C 1
ATOM 2244 O O . SER A 1 294 ? -10.261 8.409 7.243 1.00 95.75 294 SER A O 1
ATOM 2246 N N . ASN A 1 295 ? -9.928 6.526 6.077 1.00 94.25 295 ASN A N 1
ATOM 2247 C CA . ASN A 1 295 ? -11.249 5.963 6.321 1.00 94.25 295 ASN A CA 1
ATOM 2248 C C . ASN A 1 295 ? -11.456 5.663 7.809 1.00 94.25 295 ASN A C 1
ATOM 2250 O O . ASN A 1 295 ? -12.503 6.009 8.357 1.00 94.25 295 ASN A O 1
ATOM 2254 N N . ILE A 1 296 ? -10.452 5.086 8.480 1.00 93.88 296 ILE A N 1
ATOM 2255 C CA . ILE A 1 296 ? -10.499 4.883 9.934 1.00 93.88 296 ILE A CA 1
ATOM 2256 C C . ILE A 1 296 ? -10.607 6.229 10.654 1.00 93.88 296 ILE A C 1
ATOM 2258 O O . ILE A 1 296 ? -11.480 6.398 11.500 1.00 93.88 296 ILE A O 1
ATOM 2262 N N . LYS A 1 297 ? -9.783 7.214 10.280 1.00 95.69 297 LYS A N 1
ATOM 2263 C CA . LYS A 1 297 ? -9.788 8.553 10.890 1.00 95.69 297 LYS A CA 1
ATOM 2264 C C . LYS A 1 297 ? -11.139 9.254 10.757 1.00 95.69 297 LYS A C 1
ATOM 2266 O O . LYS A 1 297 ? -11.644 9.795 11.739 1.00 95.69 297 LYS A O 1
ATOM 2271 N N . ASN A 1 298 ? -11.735 9.213 9.569 1.00 95.31 298 ASN A N 1
ATOM 2272 C CA . ASN A 1 298 ? -13.001 9.886 9.273 1.00 95.31 298 ASN A CA 1
ATOM 2273 C C . ASN A 1 298 ? -14.204 9.199 9.931 1.00 95.31 298 ASN A C 1
ATOM 2275 O O . ASN A 1 298 ? -15.183 9.865 10.257 1.00 95.31 298 ASN A O 1
ATOM 2279 N N . ASN A 1 299 ? -14.120 7.888 10.165 1.00 93.69 299 ASN A N 1
ATOM 2280 C CA . ASN A 1 299 ? -15.190 7.095 10.770 1.00 93.69 299 ASN A CA 1
ATOM 2281 C C . ASN A 1 299 ? -14.862 6.653 12.201 1.00 93.69 299 ASN A C 1
ATOM 2283 O O . ASN A 1 299 ? -15.490 5.737 12.723 1.00 93.69 299 ASN A O 1
ATOM 2287 N N . LEU A 1 300 ? -13.890 7.287 12.863 1.00 93.50 300 LEU A N 1
ATOM 2288 C CA . LEU A 1 300 ? -13.368 6.818 14.146 1.00 93.50 300 LEU A CA 1
ATOM 2289 C C . LEU A 1 300 ? -14.454 6.690 15.220 1.00 93.50 300 LEU A C 1
ATOM 2291 O O . LEU A 1 300 ? -14.515 5.686 15.921 1.00 93.50 300 LEU A O 1
ATOM 2295 N N . ASN A 1 301 ? -15.352 7.674 15.312 1.00 92.06 301 ASN A N 1
ATOM 2296 C CA . ASN A 1 301 ? -16.475 7.614 16.247 1.00 92.06 301 ASN A CA 1
ATOM 2297 C C . ASN A 1 301 ? -17.375 6.408 15.976 1.00 92.06 301 ASN A C 1
ATOM 2299 O O . ASN A 1 301 ? -17.881 5.806 16.915 1.00 92.06 301 ASN A O 1
ATOM 2303 N N . TYR A 1 302 ? -17.577 6.043 14.711 1.00 90.88 302 TYR A N 1
ATOM 2304 C CA . TYR A 1 302 ? -18.343 4.854 14.372 1.00 90.88 302 TYR A CA 1
ATOM 2305 C C . TYR A 1 302 ? -17.603 3.592 14.823 1.00 90.88 302 TYR A C 1
ATOM 2307 O O . TYR A 1 302 ? -18.194 2.765 15.505 1.00 90.88 302 TYR A O 1
ATOM 2315 N N . TYR A 1 303 ? -16.299 3.484 14.545 1.00 89.31 303 TYR A N 1
ATOM 2316 C CA . TYR A 1 303 ? -15.494 2.356 15.018 1.00 89.31 303 TYR A CA 1
ATOM 2317 C C . TYR A 1 303 ? -15.526 2.219 16.545 1.00 89.31 303 TYR A C 1
ATOM 2319 O O . TYR A 1 303 ? -15.714 1.111 17.033 1.00 89.31 303 TYR A O 1
ATOM 2327 N N . ILE A 1 304 ? -15.398 3.305 17.310 1.00 89.12 304 ILE A N 1
ATOM 2328 C CA . ILE A 1 304 ? -15.431 3.252 18.783 1.00 89.12 304 ILE A CA 1
ATOM 2329 C C . ILE A 1 304 ? -16.830 2.883 19.299 1.00 89.12 304 ILE A C 1
ATOM 2331 O O . ILE A 1 304 ? -16.945 2.031 20.169 1.00 89.12 304 ILE A O 1
ATOM 2335 N N . ASN A 1 305 ? -17.892 3.466 18.736 1.00 86.44 305 ASN A N 1
ATOM 2336 C CA . ASN A 1 305 ? -19.266 3.249 19.208 1.00 86.44 305 ASN A CA 1
ATOM 2337 C C . ASN A 1 305 ? -19.940 1.998 18.617 1.00 86.44 305 ASN A C 1
ATOM 2339 O O . ASN A 1 305 ? -21.131 1.782 18.838 1.00 86.44 305 ASN A O 1
ATOM 2343 N N . GLN A 1 306 ? -19.232 1.184 17.831 1.00 81.38 306 GLN A N 1
ATOM 2344 C CA . GLN A 1 306 ? -19.765 -0.097 17.381 1.00 81.38 306 GLN A CA 1
ATOM 2345 C C . GLN A 1 306 ? -19.903 -1.048 18.573 1.00 81.38 306 GLN A C 1
ATOM 2347 O O . GLN A 1 306 ? -18.948 -1.694 19.004 1.00 81.38 306 GLN A O 1
ATOM 2352 N N . HIS A 1 307 ? -21.128 -1.116 19.090 1.00 63.56 307 HIS A N 1
ATOM 2353 C CA . HIS A 1 307 ? -21.551 -1.944 20.213 1.00 63.56 307 HIS A CA 1
ATOM 2354 C C . HIS A 1 307 ? -22.220 -3.241 19.756 1.00 63.56 307 HIS A C 1
ATOM 2356 O O . HIS A 1 307 ? -23.219 -3.647 20.345 1.00 63.56 307 HIS A O 1
ATOM 2362 N N . ASP A 1 308 ? -21.695 -3.911 18.729 1.00 58.38 308 ASP A N 1
ATOM 2363 C CA . ASP A 1 308 ? -22.131 -5.290 18.532 1.00 58.38 308 ASP A CA 1
ATOM 2364 C C . ASP A 1 308 ? -21.629 -6.073 19.745 1.00 58.38 308 ASP A C 1
ATOM 2366 O O . ASP A 1 308 ? -20.421 -6.179 19.990 1.00 58.38 308 ASP A O 1
ATOM 2370 N N . GLU A 1 309 ? -22.567 -6.524 20.579 1.00 54.50 309 GLU A N 1
ATOM 2371 C CA . GLU A 1 309 ? -22.279 -7.423 21.680 1.00 54.50 309 GLU A CA 1
ATOM 2372 C C . GLU A 1 309 ? -21.608 -8.653 21.087 1.00 54.50 309 GLU A C 1
ATOM 2374 O O . GLU A 1 309 ? -22.269 -9.540 20.555 1.00 54.50 309 GLU A O 1
ATOM 2379 N N . PHE A 1 310 ? -20.280 -8.703 21.181 1.00 47.88 310 PHE A N 1
ATOM 2380 C CA . PHE A 1 310 ? -19.538 -9.939 21.015 1.00 47.88 310 PHE A CA 1
ATOM 2381 C C . PHE A 1 310 ? -20.031 -10.898 22.104 1.00 47.88 310 PHE A C 1
ATOM 2383 O O . PHE A 1 310 ? -19.578 -10.860 23.260 1.00 47.88 310 PHE A O 1
ATOM 2390 N N . THR A 1 311 ? -21.061 -11.654 21.748 1.00 45.62 311 THR A N 1
ATOM 2391 C CA . THR A 1 311 ? -21.744 -12.641 22.564 1.00 45.62 311 THR A CA 1
ATOM 2392 C C . THR A 1 311 ? -21.103 -13.957 22.193 1.00 45.62 311 THR A C 1
ATOM 2394 O O . THR A 1 311 ? -21.342 -14.517 21.128 1.00 45.62 311 THR A O 1
ATOM 2397 N N . LEU A 1 312 ? -20.218 -14.434 23.062 1.00 41.62 312 LEU A N 1
ATOM 2398 C CA . LEU A 1 312 ? -19.680 -15.773 22.899 1.00 41.62 312 LEU A CA 1
ATOM 2399 C C . LEU A 1 312 ? -20.841 -16.774 22.915 1.00 41.62 312 LEU A C 1
ATOM 2401 O O . LEU A 1 312 ? -21.780 -16.592 23.702 1.00 41.62 312 LEU A O 1
ATOM 2405 N N . PRO A 1 313 ? -20.773 -17.846 22.111 1.00 41.84 313 PRO A N 1
ATOM 2406 C CA . PRO A 1 313 ? -21.638 -18.991 22.315 1.00 41.84 313 PRO A CA 1
ATOM 2407 C C . PRO A 1 313 ? -21.538 -19.403 23.785 1.00 41.84 313 PRO A C 1
ATOM 2409 O O . PRO A 1 313 ? -20.435 -19.562 24.310 1.00 41.84 313 PRO A O 1
ATOM 2412 N N . SER A 1 314 ? -22.681 -19.545 24.460 1.00 36.66 314 SER A N 1
ATOM 2413 C CA . SER A 1 314 ? -22.721 -20.120 25.806 1.00 36.66 314 SER A CA 1
ATOM 2414 C C . SER A 1 314 ? -21.953 -21.436 25.777 1.00 36.66 314 SER A C 1
ATOM 2416 O O . SER A 1 314 ? -22.353 -22.344 25.046 1.00 36.66 314 SER A O 1
ATOM 2418 N N . ALA A 1 315 ? -20.878 -21.539 26.565 1.00 37.62 315 ALA A N 1
ATOM 2419 C CA . ALA A 1 315 ? -20.213 -22.812 26.797 1.00 37.62 315 ALA A CA 1
ATOM 2420 C C . ALA A 1 315 ? -21.284 -23.811 27.265 1.00 37.62 315 ALA A C 1
ATOM 2422 O O . ALA A 1 315 ? -21.990 -23.549 28.242 1.00 37.62 315 ALA A O 1
ATOM 2423 N N . ARG A 1 316 ? -21.487 -24.876 26.490 1.00 36.59 316 ARG A N 1
ATOM 2424 C CA . ARG A 1 316 ? -22.318 -26.020 26.866 1.00 36.59 316 ARG A CA 1
ATOM 2425 C C . ARG A 1 316 ? -21.422 -27.128 27.375 1.00 36.59 316 ARG A C 1
ATOM 2427 O O . ARG A 1 316 ? -20.348 -27.312 26.763 1.00 36.59 316 ARG A O 1
#

Foldseek 3Di:
DDDPPDPDDDLVLLLVLLVVVLVVCVVVVLLFQLAFADPVLVCLLDLCNLVSVLVVLVVVVVVVVVVVVVCVVCVVPDDDPPCVLVVVVVVLVVVVVVPVVDDDDDPVVNLVVLVVVLVVLVVVLVCLVPVVCCVVVLAQGSVSNRVNLNSLSSSLLSLLVSLLVVVVVVDDSVVSLVVSLVSLVVVLVVLVVSLVSNLVNSLVQKFWDWDFDDDPDPPPPPDTPTWIWIGGRVSRDIDTDDCPDPPSPPCPVDDDDDDDDDDDDPSRSSSSVSNSVCSCCPVCRNVCSSVSSVVCSVCVVVSNPPPPPSDHDPDD

pLDDT: mean 72.25, std 18.29, range [35.0, 95.88]

Secondary structure (DSSP, 8-state):
----------HHHHHHHHHHHHHHHTTSTTSS---S--HHHHHHHSTTHHHHHHHHHHHHHTTHHHHHHHHHHHTTS---TT-HHHHHHHHHHHHHHHHHH-TTS-THHHHHHHHHHHHHHHHHHHHHHHTSSTTTSS---HHHHHHHHHHHHHHHHHHHHHHHHHHHTT--HHHHHHHHHHHHHHHHHHHHHHHHHHHHHHHHHEEEEEEE---SSS-TTS---EEEEEEETTTTEEEEE--SSTTSS---TT-----S-PPPPHHHHHHHHHHHHHHHHH-HHHHHHHHHHHHHHHTHHHHHH------PPPP-